Protein AF-H2ZH66-F1 (afdb_monomer)

pLDDT: mean 90.26, std 8.86, range [45.69, 97.69]

Radius of gyration: 41.64 Å; Cα contacts (8 Å, |Δi|>4): 337; chains: 1; bounding box: 95×22×131 Å

Mean predicted aligned error: 11.09 Å

Foldseek 3Di:
DDDDDPPPQLCVVQPAPPPWDWDADPVRHIATDEDQQADDRRSPHGCCVVPAQAPPPWDWDDDVNHDDIATDADPQFDDRRRPHGLCRVPVQAPPPWDWDDDPNHIFTDADPPFDDRRSPRDDPQPQQCVVHQAPPPWDWDGPRNHIATHEDPQFDDRRSPDGPCRVPVPDPPPDGDDDDD

Organism: Ciona savignyi (NCBI:txid51511)

InterPro domains:
  IPR000152 EGF-type aspartate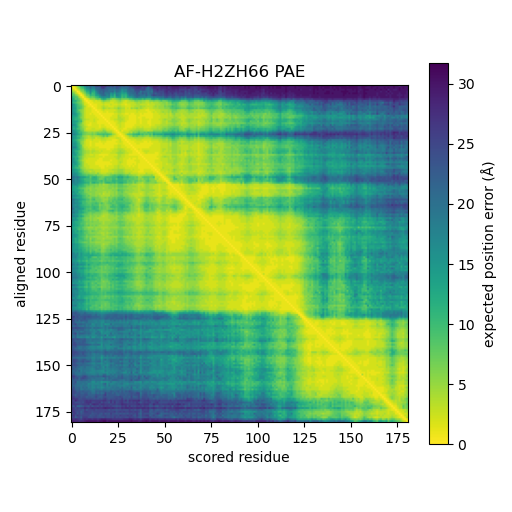/asparagine hydroxylation site [PS00010] (140-151)
  IPR000742 EGF-like domain [PF00008] (11-42)
  IPR000742 EGF-like domain [PS00022] (32-43)
  IPR000742 EGF-like domain [PS00022] (108-119)
  IPR000742 EGF-like domain [PS01186] (108-119)
  IPR000742 EGF-like domain [PS50026] (7-44)
  IPR000742 EGF-like domain [PS50026] (83-120)
  IPR000742 EGF-like domain [PS50026] (125-161)
  IPR000742 EGF-like domain [SM00181] (10-44)
  IPR000742 EGF-like domain [SM00181] (47-83)
  IPR000742 EGF-like domain [SM00181] (86-120)
  IPR000742 EGF-like domain [SM00181] (128-161)

Structure (mmCIF, N/CA/C/O backbone):
data_AF-H2ZH66-F1
#
_entry.id   AF-H2ZH66-F1
#
loop_
_atom_site.group_PDB
_atom_site.id
_atom_site.type_symbol
_atom_site.label_atom_id
_atom_site.label_alt_id
_atom_site.label_comp_id
_atom_site.label_asym_id
_atom_site.label_entity_id
_atom_site.label_seq_id
_atom_site.pdbx_PDB_ins_code
_atom_site.Cartn_x
_atom_site.Cartn_y
_atom_site.Cartn_z
_atom_site.occupancy
_atom_site.B_iso_or_equiv
_atom_site.auth_seq_id
_atom_site.auth_comp_id
_atom_site.auth_asym_id
_atom_site.auth_atom_id
_atom_site.pdbx_PDB_model_num
ATOM 1 N N . MET A 1 1 ? 43.890 5.925 -65.873 1.00 45.69 1 MET A N 1
ATOM 2 C CA . MET A 1 1 ? 43.001 5.063 -65.069 1.00 45.69 1 MET A CA 1
ATOM 3 C C . MET A 1 1 ? 43.017 5.615 -63.654 1.00 45.69 1 MET A C 1
ATOM 5 O O . MET A 1 1 ? 44.075 5.609 -63.040 1.00 45.69 1 MET A O 1
ATOM 9 N N . LYS A 1 2 ? 41.922 6.232 -63.201 1.00 46.28 2 LYS A N 1
ATOM 10 C CA . LYS A 1 2 ? 41.777 6.642 -61.798 1.00 46.28 2 LYS A CA 1
ATOM 11 C C . LYS A 1 2 ? 41.226 5.430 -61.049 1.00 46.28 2 LYS A C 1
ATOM 13 O O . LYS A 1 2 ? 40.210 4.895 -61.474 1.00 46.28 2 LYS A O 1
ATOM 18 N N . CYS A 1 3 ? 41.912 4.972 -60.007 1.00 58.66 3 CYS A N 1
ATOM 19 C CA . CYS A 1 3 ? 41.328 4.021 -59.068 1.00 58.66 3 CYS A CA 1
ATOM 20 C C . CYS A 1 3 ? 40.472 4.831 -58.095 1.00 58.66 3 CYS A C 1
ATOM 22 O O . CYS A 1 3 ? 41.014 5.559 -57.265 1.00 58.66 3 CYS A O 1
ATOM 24 N N . GLU A 1 4 ? 39.155 4.752 -58.234 1.00 59.22 4 GLU A N 1
ATOM 25 C CA . GLU A 1 4 ? 38.244 5.204 -57.188 1.00 59.22 4 GLU A CA 1
ATOM 26 C C . GLU A 1 4 ? 38.167 4.074 -56.159 1.00 59.22 4 GLU A C 1
ATOM 28 O O . GLU A 1 4 ? 37.762 2.957 -56.473 1.00 59.22 4 GLU A O 1
ATOM 33 N N . VAL A 1 5 ? 38.656 4.330 -54.945 1.00 61.50 5 VAL A N 1
ATOM 34 C CA . VAL A 1 5 ? 38.360 3.462 -53.807 1.00 61.50 5 VAL A CA 1
ATOM 35 C C . VAL A 1 5 ? 36.903 3.738 -53.474 1.00 61.50 5 VAL A C 1
ATOM 37 O O . VAL A 1 5 ? 36.592 4.832 -53.005 1.00 61.50 5 VAL A O 1
ATOM 40 N N . GLU A 1 6 ? 36.010 2.785 -53.735 1.00 59.38 6 GLU A N 1
ATOM 41 C CA . GLU A 1 6 ? 34.671 2.840 -53.156 1.00 59.38 6 GLU A CA 1
ATOM 42 C C . GLU A 1 6 ? 34.821 2.714 -51.639 1.00 59.38 6 GLU A C 1
ATOM 44 O O . GLU A 1 6 ? 34.918 1.624 -51.078 1.00 59.38 6 GLU A O 1
ATOM 49 N N . THR A 1 7 ? 34.913 3.850 -50.953 1.00 64.31 7 THR A N 1
ATOM 50 C CA . THR A 1 7 ? 34.803 3.894 -49.500 1.00 64.31 7 THR A CA 1
ATOM 51 C C . THR A 1 7 ? 33.329 3.709 -49.174 1.00 64.31 7 THR A C 1
ATOM 53 O O . THR A 1 7 ? 32.583 4.681 -49.066 1.00 64.31 7 THR A O 1
ATOM 56 N N . THR A 1 8 ? 32.883 2.456 -49.099 1.00 74.56 8 THR A N 1
ATOM 57 C CA . THR A 1 8 ? 31.533 2.135 -48.636 1.00 74.56 8 THR A CA 1
ATOM 58 C C . THR A 1 8 ? 31.360 2.683 -47.228 1.00 74.56 8 THR A C 1
ATOM 60 O O . THR A 1 8 ? 32.149 2.355 -46.342 1.00 74.56 8 THR A O 1
ATOM 63 N N . ASP A 1 9 ? 30.344 3.521 -47.034 1.00 83.94 9 ASP A N 1
ATOM 64 C CA . ASP A 1 9 ? 29.992 4.064 -45.727 1.00 83.94 9 ASP A CA 1
ATOM 65 C C . ASP A 1 9 ? 29.749 2.910 -44.730 1.00 83.94 9 ASP A C 1
ATOM 67 O O . ASP A 1 9 ? 28.827 2.112 -44.939 1.00 83.94 9 ASP A O 1
ATOM 71 N N . PRO A 1 10 ? 30.542 2.805 -43.645 1.00 87.69 10 PRO A N 1
ATOM 72 C CA . PRO A 1 10 ? 30.373 1.762 -42.639 1.00 87.69 10 PRO A CA 1
ATOM 73 C C . PRO A 1 10 ? 28.956 1.717 -42.050 1.00 87.69 10 PRO A C 1
ATOM 75 O O . PRO A 1 10 ? 28.462 0.636 -41.728 1.00 87.69 10 PRO A O 1
ATOM 78 N N . CYS A 1 11 ? 28.269 2.861 -41.953 1.00 91.12 11 CYS A N 1
ATOM 79 C CA . CYS A 1 11 ? 26.897 2.934 -41.446 1.00 91.12 11 CYS A CA 1
ATOM 80 C C . CYS A 1 11 ? 25.860 2.343 -42.409 1.00 91.12 11 CYS A C 1
ATOM 82 O O . CYS A 1 11 ? 24.808 1.875 -41.972 1.00 91.12 11 CYS A O 1
ATOM 84 N N . SER A 1 12 ? 26.162 2.300 -43.707 1.00 88.94 12 SER A N 1
ATOM 85 C CA . SER A 1 12 ? 25.302 1.664 -44.708 1.00 88.94 12 SER A CA 1
ATOM 86 C C . SER A 1 12 ? 25.354 0.132 -44.625 1.00 88.94 12 SER A C 1
ATOM 88 O O . SER A 1 12 ? 24.371 -0.538 -44.934 1.00 88.94 12 SER A O 1
ATOM 90 N N . GLN A 1 13 ? 26.480 -0.432 -44.174 1.00 89.00 13 GLN A N 1
ATOM 91 C CA . GLN A 1 13 ? 26.646 -1.878 -43.964 1.00 89.00 13 GLN A CA 1
ATOM 92 C C . GLN A 1 13 ? 26.278 -2.326 -42.541 1.00 89.00 13 GLN A C 1
ATOM 94 O O . GLN A 1 13 ? 26.041 -3.512 -42.311 1.00 89.00 13 GLN A O 1
ATOM 99 N N . PHE A 1 14 ? 26.200 -1.388 -41.594 1.00 91.44 14 PHE A N 1
ATOM 100 C CA . PHE A 1 14 ? 25.888 -1.637 -40.189 1.00 91.44 14 PHE A CA 1
ATOM 101 C C . PHE A 1 14 ? 24.687 -0.779 -39.739 1.00 91.44 14 PHE A C 1
ATOM 103 O O . PHE A 1 14 ? 24.849 0.189 -38.992 1.00 91.44 14 PHE A O 1
ATOM 110 N N . PRO A 1 15 ? 23.463 -1.088 -40.211 1.00 93.69 15 PRO A N 1
ATOM 111 C CA . PRO A 1 15 ? 22.298 -0.260 -39.932 1.00 93.69 15 PRO A CA 1
ATOM 112 C C . PRO A 1 15 ? 21.881 -0.359 -38.460 1.00 93.69 15 PRO A C 1
ATOM 114 O O . PRO A 1 15 ? 21.764 -1.454 -37.904 1.00 93.69 15 PRO A O 1
ATOM 117 N N . CYS A 1 16 ? 21.601 0.794 -37.850 1.00 97.25 16 CYS A N 1
ATOM 118 C CA . CYS A 1 16 ? 21.017 0.884 -36.515 1.00 97.25 16 CYS A CA 1
ATOM 119 C C . CYS A 1 16 ? 19.491 0.813 -36.599 1.00 97.25 16 CYS A C 1
ATOM 121 O O . CYS A 1 16 ? 18.857 1.563 -37.342 1.00 97.25 16 CYS A O 1
ATOM 123 N N . LEU A 1 17 ? 18.890 -0.089 -35.830 1.00 96.06 17 LEU A N 1
ATOM 124 C CA . LEU A 1 17 ? 17.449 -0.314 -35.798 1.00 96.06 17 LEU A CA 1
ATOM 125 C C . LEU A 1 17 ? 16.773 0.561 -34.734 1.00 96.06 17 LEU A C 1
ATOM 127 O O . LEU A 1 17 ? 17.423 1.217 -33.920 1.00 96.06 17 LEU A O 1
ATOM 131 N N . ASN A 1 18 ? 15.438 0.576 -34.741 1.00 94.75 18 ASN A N 1
ATOM 132 C CA . ASN A 1 18 ? 14.607 1.174 -33.686 1.00 94.75 18 ASN A CA 1
ATOM 133 C C . ASN A 1 18 ? 14.957 2.638 -33.337 1.00 94.75 18 ASN A C 1
ATOM 135 O O . ASN A 1 18 ? 14.889 3.064 -32.178 1.00 94.75 18 ASN A O 1
ATOM 139 N N . GLY A 1 19 ? 15.327 3.412 -34.363 1.00 93.88 19 GLY A N 1
ATOM 140 C CA . GLY A 1 19 ? 15.673 4.828 -34.242 1.00 93.88 19 GLY A CA 1
ATOM 141 C C . GLY A 1 19 ? 17.051 5.099 -33.633 1.00 93.88 19 GLY A C 1
ATOM 142 O O . GLY A 1 19 ? 17.298 6.224 -33.209 1.00 93.88 19 GLY A O 1
ATOM 143 N N . GLY A 1 20 ? 17.926 4.091 -33.545 1.00 96.00 20 GLY A N 1
ATOM 144 C CA . GLY A 1 20 ? 19.319 4.287 -33.154 1.00 96.00 20 GLY A CA 1
ATOM 145 C C . GLY A 1 20 ? 20.095 5.120 -34.178 1.00 96.00 20 GLY A C 1
ATOM 146 O O . GLY A 1 20 ? 19.833 5.052 -35.378 1.00 96.00 20 GLY A O 1
ATOM 147 N N . SER A 1 21 ? 21.072 5.888 -33.700 1.00 96.56 21 SER A N 1
ATOM 148 C CA . SER A 1 21 ? 21.931 6.723 -34.545 1.00 96.56 21 SER A CA 1
ATOM 149 C C . SER A 1 21 ? 23.255 6.022 -34.818 1.00 96.56 21 SER A C 1
ATOM 151 O O . SER A 1 21 ? 23.924 5.594 -33.875 1.00 96.56 21 SER A O 1
ATOM 153 N N . CYS A 1 22 ? 23.656 5.940 -36.087 1.00 96.00 22 CYS A N 1
ATOM 154 C CA . CYS A 1 22 ? 24.967 5.413 -36.455 1.00 96.00 22 CYS A CA 1
ATOM 155 C C . CYS A 1 22 ? 26.046 6.496 -36.371 1.00 96.00 22 CYS A C 1
ATOM 157 O O . CYS A 1 22 ? 25.836 7.628 -36.809 1.00 96.00 22 CYS A O 1
ATOM 159 N N . GLY A 1 23 ? 27.208 6.134 -35.833 1.00 94.56 23 GLY A N 1
ATOM 160 C CA . GLY A 1 23 ? 28.431 6.928 -35.893 1.00 94.56 23 GLY A CA 1
ATOM 161 C C . GLY A 1 23 ? 29.626 6.061 -36.280 1.00 94.56 23 GLY A C 1
ATOM 162 O O . GLY A 1 23 ? 29.602 4.847 -36.099 1.00 94.56 23 GLY A O 1
ATOM 163 N N . VAL A 1 24 ? 30.684 6.683 -36.798 1.00 92.06 24 VAL A N 1
ATOM 164 C CA . VAL A 1 24 ? 31.943 6.001 -37.131 1.00 92.06 24 VAL A CA 1
ATOM 165 C C . VAL A 1 24 ? 33.007 6.421 -36.122 1.00 92.06 24 VAL A C 1
ATOM 167 O O . VAL A 1 24 ? 33.251 7.612 -35.930 1.00 92.06 24 VAL A O 1
ATOM 170 N N . ILE A 1 25 ? 33.625 5.453 -35.445 1.00 89.31 25 ILE A N 1
ATOM 171 C CA . ILE A 1 25 ? 34.709 5.717 -34.484 1.00 89.31 25 ILE A CA 1
ATOM 172 C C . ILE A 1 25 ? 36.054 5.892 -35.205 1.00 89.31 25 ILE A C 1
ATOM 174 O O . ILE A 1 25 ? 36.193 5.524 -36.368 1.00 89.31 25 ILE A O 1
ATOM 178 N N . ALA A 1 26 ? 37.080 6.399 -34.511 1.00 84.31 26 ALA A N 1
ATOM 179 C CA . ALA A 1 26 ? 38.393 6.725 -35.096 1.00 84.31 26 ALA A CA 1
ATOM 180 C C . ALA A 1 26 ? 39.101 5.557 -35.822 1.00 84.31 26 ALA A C 1
ATOM 182 O O . ALA A 1 26 ? 39.970 5.787 -36.655 1.00 84.31 26 ALA A O 1
ATOM 183 N N . LEU A 1 27 ? 38.719 4.310 -35.528 1.00 83.69 27 LEU A N 1
ATOM 184 C CA . LEU A 1 27 ? 39.211 3.094 -36.188 1.00 83.69 27 LEU A CA 1
ATOM 185 C C . LEU A 1 27 ? 38.479 2.767 -37.508 1.00 83.69 27 LEU A C 1
ATOM 187 O O . LEU A 1 27 ? 38.755 1.740 -38.119 1.00 83.69 27 LEU A O 1
ATOM 191 N N . GLY A 1 28 ? 37.519 3.595 -37.932 1.00 83.19 28 GLY A N 1
ATOM 192 C CA . GLY A 1 28 ? 36.727 3.402 -39.151 1.00 83.19 28 GLY A CA 1
ATOM 193 C C . GLY A 1 28 ? 35.549 2.430 -39.012 1.00 83.19 28 GLY A C 1
ATOM 194 O O . GLY A 1 28 ? 34.885 2.138 -39.999 1.00 83.19 28 GLY A O 1
ATOM 195 N N . SER A 1 29 ? 35.269 1.921 -37.809 1.00 89.06 29 SER A N 1
ATOM 196 C CA . SER A 1 29 ? 34.137 1.016 -37.556 1.00 89.06 29 SER A CA 1
ATOM 197 C C . SER A 1 29 ? 32.850 1.785 -37.252 1.00 89.06 29 SER A C 1
ATOM 199 O O . SER A 1 29 ? 32.881 2.790 -36.540 1.00 89.06 29 SER A O 1
ATOM 201 N N . ALA A 1 30 ? 31.718 1.293 -37.752 1.00 93.44 30 ALA A N 1
ATOM 202 C CA . ALA A 1 30 ? 30.402 1.794 -37.375 1.00 93.44 30 ALA A CA 1
ATOM 203 C C . ALA A 1 30 ? 30.015 1.336 -35.960 1.00 93.44 30 ALA A C 1
ATOM 205 O O . ALA A 1 30 ? 30.326 0.218 -35.546 1.00 93.44 30 ALA A O 1
ATOM 206 N N . VAL A 1 31 ? 29.317 2.199 -35.228 1.00 95.81 31 VAL A N 1
ATOM 207 C CA . VAL A 1 31 ? 28.731 1.909 -33.918 1.00 95.81 31 VAL A CA 1
ATOM 208 C C . VAL A 1 31 ? 27.345 2.536 -33.823 1.00 95.81 31 VAL A C 1
ATOM 210 O O . VAL A 1 31 ? 27.125 3.664 -34.269 1.00 95.81 31 VAL A O 1
ATOM 213 N N . CYS A 1 32 ? 26.410 1.812 -33.212 1.00 97.38 32 CYS A N 1
ATOM 214 C CA . CYS A 1 32 ? 25.065 2.307 -32.967 1.00 97.38 32 CYS A CA 1
ATOM 215 C C . CYS A 1 32 ? 24.929 2.918 -31.574 1.00 97.38 32 CYS A C 1
ATOM 217 O O . CYS A 1 32 ? 25.294 2.314 -30.568 1.00 97.38 32 CYS A O 1
ATOM 219 N N . THR A 1 33 ? 24.340 4.111 -31.519 1.00 97.06 33 THR A N 1
ATOM 220 C CA . THR A 1 33 ? 23.855 4.725 -30.281 1.00 97.06 33 THR A CA 1
ATOM 221 C C . THR A 1 33 ? 22.356 4.482 -30.174 1.00 97.06 33 THR A C 1
ATOM 223 O O . THR A 1 33 ? 21.574 5.046 -30.941 1.00 97.06 33 THR A O 1
ATOM 226 N N . CYS A 1 34 ? 21.950 3.629 -29.237 1.00 95.06 34 CYS A N 1
ATOM 227 C CA . CYS A 1 34 ? 20.557 3.214 -29.109 1.00 95.06 34 CYS A CA 1
ATOM 228 C C . CYS A 1 34 ? 19.687 4.225 -28.368 1.00 95.06 34 CYS A C 1
ATOM 230 O O . CYS A 1 34 ? 20.129 4.928 -27.459 1.00 95.06 34 CYS A O 1
ATOM 232 N N . THR A 1 35 ? 18.406 4.252 -28.734 1.00 93.00 35 THR A N 1
ATOM 233 C CA . THR A 1 35 ? 17.381 4.981 -27.985 1.00 93.00 35 THR A CA 1
ATOM 234 C C . THR A 1 35 ? 17.138 4.327 -26.622 1.00 93.00 35 THR A C 1
ATOM 236 O O . THR A 1 35 ? 17.500 3.176 -26.378 1.00 93.00 35 THR A O 1
ATOM 239 N N . ALA A 1 36 ? 16.493 5.056 -25.706 1.00 89.62 36 ALA A N 1
ATOM 240 C CA . ALA A 1 36 ? 16.355 4.642 -24.308 1.00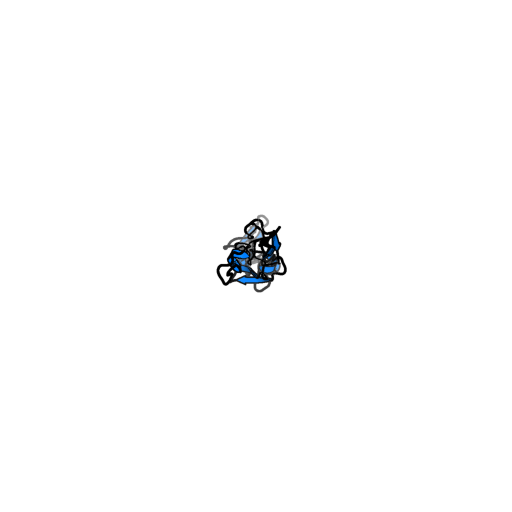 89.62 36 ALA A CA 1
ATOM 241 C C . ALA A 1 36 ? 15.713 3.251 -24.111 1.00 89.62 36 ALA A C 1
ATOM 243 O O . ALA A 1 36 ? 16.005 2.591 -23.118 1.00 89.62 36 ALA A O 1
ATOM 244 N N . LEU A 1 37 ? 14.869 2.793 -25.045 1.00 90.44 37 LEU A N 1
ATOM 245 C CA . LEU A 1 37 ? 14.107 1.541 -24.946 1.00 90.44 37 LEU A CA 1
ATOM 246 C C . LEU A 1 37 ? 14.791 0.317 -25.577 1.00 90.44 37 LEU A C 1
ATOM 248 O O . LEU A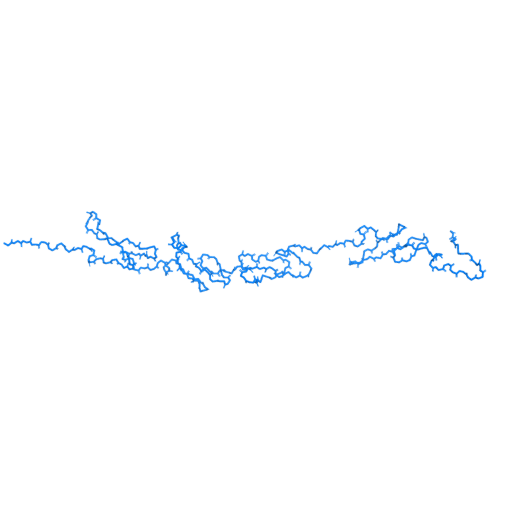 1 37 ? 14.270 -0.794 -25.438 1.00 90.44 37 LEU A O 1
ATOM 252 N N . TYR A 1 38 ? 15.924 0.499 -26.256 1.00 92.00 38 TYR A N 1
ATOM 253 C CA . TYR A 1 38 ? 16.571 -0.553 -27.038 1.00 92.00 38 TYR A CA 1
ATOM 254 C C . TYR A 1 38 ? 18.046 -0.720 -26.669 1.00 92.00 38 TYR A C 1
ATOM 256 O O . TYR A 1 38 ? 18.684 0.197 -26.147 1.00 92.00 38 TYR A O 1
ATOM 264 N N . ASP A 1 39 ? 18.557 -1.921 -26.903 1.00 92.50 39 ASP A N 1
ATOM 265 C CA . ASP A 1 39 ? 19.947 -2.325 -26.710 1.00 92.50 39 ASP A CA 1
ATOM 266 C C . ASP A 1 39 ? 20.369 -3.325 -27.797 1.00 92.50 39 ASP A C 1
ATOM 268 O O . ASP A 1 39 ? 19.557 -3.720 -28.638 1.00 92.50 39 ASP A O 1
ATOM 272 N N . GLY A 1 40 ? 21.623 -3.760 -27.751 1.00 93.06 40 GLY A N 1
ATOM 273 C CA . GLY A 1 40 ? 22.245 -4.599 -28.770 1.00 93.06 40 GLY A CA 1
ATOM 274 C C . GLY A 1 40 ? 23.149 -3.788 -29.685 1.00 93.06 40 GLY A C 1
ATOM 275 O O . GLY A 1 40 ? 23.086 -2.557 -29.725 1.00 93.06 40 GLY A O 1
ATOM 276 N N . SER A 1 41 ? 24.011 -4.478 -30.428 1.00 94.81 41 SER A N 1
ATOM 277 C CA . SER A 1 41 ? 24.987 -3.813 -31.294 1.00 94.81 41 SER A CA 1
ATOM 278 C C . SER A 1 41 ? 24.324 -3.053 -32.445 1.00 94.81 41 SER A C 1
ATOM 280 O O . SER A 1 41 ? 24.898 -2.078 -32.917 1.00 94.81 41 SER A O 1
ATOM 282 N N . HIS A 1 42 ? 23.108 -3.439 -32.839 1.00 95.69 42 HIS A N 1
ATOM 283 C CA . HIS A 1 42 ? 22.271 -2.758 -33.827 1.00 95.69 42 HIS A CA 1
ATOM 284 C C . HIS A 1 42 ? 21.004 -2.144 -33.212 1.00 95.69 42 HIS A C 1
ATOM 286 O O . HIS A 1 42 ? 20.098 -1.762 -33.950 1.00 95.69 42 HIS A O 1
ATOM 292 N N . CYS A 1 43 ? 20.902 -2.031 -31.884 1.00 95.50 43 CYS A N 1
ATOM 293 C CA . CYS A 1 43 ? 19.688 -1.579 -31.191 1.00 95.50 43 CYS A CA 1
ATOM 294 C C . CYS A 1 43 ? 18.451 -2.454 -31.464 1.00 95.50 43 CYS A C 1
ATOM 296 O O . CYS A 1 43 ? 17.318 -1.969 -31.499 1.00 95.50 43 CYS A O 1
ATOM 298 N N . GLU A 1 44 ? 18.660 -3.745 -31.695 1.00 94.56 44 GLU A N 1
ATOM 299 C CA . GLU A 1 44 ? 17.651 -4.715 -32.111 1.00 94.56 44 GLU A CA 1
ATOM 300 C C . GLU A 1 44 ? 16.821 -5.279 -30.946 1.00 94.56 44 GLU A C 1
ATOM 302 O O . GLU A 1 44 ? 15.684 -5.718 -31.147 1.00 94.56 44 GLU A O 1
ATOM 307 N N . TYR A 1 45 ? 17.343 -5.239 -29.717 1.00 92.25 45 TYR A N 1
ATOM 308 C CA . TYR A 1 45 ? 16.689 -5.828 -28.552 1.00 92.25 45 TYR A CA 1
ATOM 309 C C . TYR A 1 45 ? 15.942 -4.778 -27.745 1.00 92.25 45 TYR A C 1
ATOM 311 O O . TYR A 1 45 ? 16.513 -3.814 -27.245 1.00 92.25 45 TYR A O 1
ATOM 319 N N . SER A 1 46 ? 14.643 -4.990 -27.546 1.00 89.31 46 SER A N 1
ATOM 320 C CA . SER A 1 46 ? 13.877 -4.173 -26.608 1.00 89.31 46 SER A CA 1
ATOM 321 C C . SER A 1 46 ? 14.314 -4.469 -25.175 1.00 89.31 46 SER A C 1
ATOM 323 O O . SER A 1 46 ? 14.145 -5.597 -24.700 1.00 89.31 46 SER A O 1
ATOM 325 N N . LYS A 1 47 ? 14.755 -3.434 -24.449 1.00 88.12 47 LYS A N 1
ATOM 326 C CA . LYS A 1 47 ? 15.077 -3.524 -23.016 1.00 88.12 47 LYS A CA 1
ATOM 327 C C . LYS A 1 47 ? 13.883 -4.004 -22.194 1.00 88.12 47 LYS A C 1
ATOM 329 O O . LYS A 1 47 ? 14.061 -4.715 -21.211 1.00 88.12 47 LYS A O 1
ATOM 334 N N . CYS A 1 48 ? 12.661 -3.698 -22.634 1.00 87.81 48 CYS A N 1
ATOM 335 C CA . CYS A 1 48 ? 11.446 -4.209 -22.008 1.00 87.81 48 CYS A CA 1
ATOM 336 C C . CYS A 1 48 ? 11.305 -5.730 -22.112 1.00 87.81 48 CYS A C 1
ATOM 338 O O . CYS A 1 48 ? 10.844 -6.356 -21.170 1.00 87.81 48 CYS A O 1
ATOM 340 N N . ARG A 1 49 ? 11.716 -6.356 -23.221 1.00 82.75 49 ARG A N 1
ATOM 341 C CA . ARG A 1 49 ? 11.649 -7.822 -23.341 1.00 82.75 49 ARG A CA 1
ATOM 342 C C . ARG A 1 49 ? 12.816 -8.519 -22.651 1.00 82.75 49 ARG A C 1
ATOM 344 O O . ARG A 1 49 ? 12.612 -9.587 -22.087 1.00 82.75 49 ARG A O 1
ATOM 351 N N . SER A 1 50 ? 14.014 -7.940 -22.708 1.00 76.06 50 SER A N 1
ATOM 352 C CA . SER A 1 50 ? 15.228 -8.584 -22.193 1.00 76.06 50 SER A CA 1
ATOM 353 C C . SER A 1 50 ? 15.447 -8.384 -20.691 1.00 76.06 50 SER A C 1
ATOM 355 O O . SER A 1 50 ? 15.971 -9.285 -20.043 1.00 76.06 50 SER A O 1
ATOM 357 N N . HIS A 1 51 ? 15.031 -7.245 -20.121 1.00 72.75 51 HIS A N 1
ATOM 358 C CA . HIS A 1 51 ? 15.336 -6.893 -18.725 1.00 72.75 51 HIS A CA 1
ATOM 359 C C . HIS A 1 51 ? 14.108 -6.652 -17.834 1.00 72.75 51 HIS A C 1
ATOM 361 O O . HIS A 1 51 ? 14.237 -6.735 -16.615 1.00 72.75 51 HIS A O 1
ATOM 367 N N . TYR A 1 52 ? 12.920 -6.393 -18.397 1.00 79.50 52 TYR A N 1
ATOM 368 C CA . TYR A 1 52 ? 11.738 -5.987 -17.617 1.00 79.50 52 TYR A CA 1
ATOM 369 C C . TYR A 1 52 ? 10.503 -6.848 -17.912 1.00 79.50 52 TYR A C 1
ATOM 371 O O . TYR A 1 52 ? 9.617 -6.492 -18.683 1.00 79.50 52 TYR A O 1
ATOM 379 N N . SER A 1 53 ? 10.402 -7.992 -17.233 1.00 86.94 53 SER A N 1
ATOM 380 C CA . SER A 1 53 ? 9.249 -8.897 -17.344 1.00 86.94 53 SER A CA 1
ATOM 381 C C . SER A 1 53 ? 8.077 -8.472 -16.451 1.00 86.94 53 SER A C 1
ATOM 383 O O . SER A 1 53 ? 7.801 -9.124 -15.444 1.00 86.94 53 SER A O 1
ATOM 385 N N . CYS A 1 54 ? 7.372 -7.401 -16.823 1.00 92.88 54 CYS A N 1
ATOM 386 C CA . CYS A 1 54 ? 6.189 -6.943 -16.090 1.00 92.88 54 CYS A CA 1
ATOM 387 C C . CYS A 1 54 ? 5.103 -8.035 -16.039 1.00 92.88 54 CYS A C 1
ATOM 389 O O . CYS A 1 54 ? 4.672 -8.566 -17.065 1.00 92.88 54 CYS A O 1
ATOM 391 N N . LYS A 1 55 ? 4.667 -8.391 -14.832 1.00 94.50 55 LYS A N 1
ATOM 392 C CA . LYS A 1 55 ? 3.642 -9.398 -14.540 1.00 94.50 55 LYS A CA 1
ATOM 393 C C . LYS A 1 55 ? 2.262 -8.759 -14.425 1.00 94.50 55 LYS A C 1
ATOM 395 O O . LYS A 1 55 ? 2.122 -7.540 -14.427 1.00 94.50 55 LYS A O 1
ATOM 400 N N . ASN A 1 56 ? 1.236 -9.606 -14.333 1.00 96.19 56 ASN A N 1
ATOM 401 C CA . ASN A 1 56 ? -0.140 -9.205 -14.030 1.00 96.19 56 ASN A CA 1
ATOM 402 C C . ASN A 1 56 ? -0.696 -8.084 -14.936 1.00 96.19 56 ASN A C 1
ATOM 404 O O . ASN A 1 56 ? -1.440 -7.218 -14.489 1.00 96.19 56 ASN A O 1
ATOM 408 N N . GLY A 1 57 ? -0.316 -8.093 -16.219 1.00 94.00 57 GLY A N 1
ATOM 409 C CA . GLY A 1 57 ? -0.753 -7.088 -17.193 1.00 94.00 57 GLY A CA 1
ATOM 410 C C . GLY A 1 57 ? -0.023 -5.743 -17.104 1.00 94.00 57 GLY A C 1
ATOM 411 O O . GLY A 1 57 ? -0.484 -4.773 -17.700 1.00 94.00 57 GLY A O 1
ATOM 412 N N . GLY A 1 58 ? 1.095 -5.663 -16.376 1.00 94.56 58 GLY A N 1
ATOM 413 C CA . GLY A 1 58 ? 1.941 -4.474 -16.336 1.00 94.56 58 GLY A CA 1
ATOM 414 C C . GLY A 1 58 ? 2.552 -4.131 -17.695 1.00 94.56 58 GLY A C 1
ATOM 415 O O . GLY A 1 58 ? 2.916 -5.022 -18.465 1.00 94.56 58 GLY A O 1
ATOM 416 N N . SER A 1 59 ? 2.697 -2.836 -17.978 1.00 93.06 59 SER A N 1
ATOM 417 C CA . SER A 1 59 ? 3.334 -2.343 -19.203 1.00 93.06 59 SER A CA 1
ATOM 418 C C . SER A 1 59 ? 4.705 -1.744 -18.905 1.00 93.06 59 SER A C 1
ATOM 420 O O . SER A 1 59 ? 4.853 -0.896 -18.031 1.00 93.06 59 SER A O 1
ATOM 422 N N . CYS A 1 60 ? 5.730 -2.186 -19.631 1.00 92.81 60 CYS A N 1
ATOM 423 C CA . CYS A 1 60 ? 7.070 -1.620 -19.510 1.00 92.81 60 CYS A CA 1
ATOM 424 C C . CYS A 1 60 ? 7.173 -0.317 -20.308 1.00 92.81 60 CYS A C 1
ATOM 426 O O . CYS A 1 60 ? 6.752 -0.261 -21.466 1.00 92.81 60 CYS A O 1
ATOM 428 N N . GLY A 1 61 ? 7.757 0.717 -19.708 1.00 90.00 61 GLY A N 1
ATOM 429 C CA . GLY A 1 61 ? 7.967 1.993 -20.380 1.00 90.00 61 GLY A CA 1
ATOM 430 C C . GLY A 1 61 ? 8.898 2.926 -19.619 1.00 90.00 61 GLY A C 1
ATOM 431 O O . GLY A 1 61 ? 9.476 2.566 -18.598 1.00 90.00 61 GLY A O 1
ATOM 432 N N . LEU A 1 62 ? 9.053 4.138 -20.148 1.00 86.50 62 LEU A N 1
ATOM 433 C CA . LEU A 1 62 ? 9.818 5.200 -19.504 1.00 86.50 62 LEU A CA 1
ATOM 434 C C . LEU A 1 62 ? 9.018 5.814 -18.354 1.00 86.50 62 LEU A C 1
ATOM 436 O O . LEU A 1 62 ? 7.814 6.049 -18.472 1.00 86.50 62 LEU A O 1
ATOM 440 N N . THR A 1 63 ? 9.706 6.144 -17.270 1.00 84.56 63 THR A N 1
ATOM 441 C CA . THR A 1 63 ? 9.102 6.826 -16.126 1.00 84.56 63 THR A CA 1
ATOM 442 C C . THR A 1 63 ? 8.978 8.312 -16.454 1.00 84.56 63 THR A C 1
ATOM 444 O O . THR A 1 63 ? 9.987 8.989 -16.634 1.00 84.56 63 THR A O 1
ATOM 447 N N . ASN A 1 64 ? 7.754 8.836 -16.580 1.00 83.81 64 ASN A N 1
ATOM 448 C CA . ASN A 1 64 ? 7.506 10.225 -17.007 1.00 83.81 64 ASN A CA 1
ATOM 449 C C . ASN A 1 64 ? 8.279 10.613 -18.291 1.00 83.81 64 ASN A C 1
ATOM 451 O O . ASN A 1 64 ? 8.845 11.703 -18.392 1.00 83.81 64 ASN A O 1
ATOM 455 N N . GLY A 1 65 ? 8.365 9.689 -19.254 1.00 81.81 65 GLY A N 1
ATOM 456 C CA . GLY A 1 65 ? 9.062 9.910 -20.527 1.00 81.81 65 GLY A CA 1
ATOM 457 C C . GLY A 1 65 ? 10.593 9.865 -20.458 1.00 81.81 65 GLY A C 1
ATOM 458 O O . GLY A 1 65 ? 11.236 10.074 -21.481 1.00 81.81 65 GLY A O 1
ATOM 459 N N . HIS A 1 66 ? 11.181 9.556 -19.299 1.00 82.81 66 HIS A N 1
ATOM 460 C CA . HIS A 1 66 ? 12.629 9.469 -19.105 1.00 82.81 66 HIS A CA 1
ATOM 461 C C . HIS A 1 66 ? 13.049 8.126 -18.488 1.00 82.81 66 HIS A C 1
ATOM 463 O O . HIS A 1 66 ? 12.233 7.353 -17.985 1.00 82.81 66 HIS A O 1
ATOM 469 N N . LEU A 1 67 ? 14.349 7.829 -18.549 1.00 83.25 67 LEU A N 1
ATOM 470 C CA . LEU A 1 67 ? 14.935 6.698 -17.830 1.00 83.25 67 LEU A CA 1
ATOM 471 C C . LEU A 1 67 ? 14.856 6.918 -16.304 1.00 83.25 67 LEU A C 1
ATOM 473 O O . LEU A 1 67 ? 14.886 8.066 -15.859 1.00 83.25 67 LEU A O 1
ATOM 477 N N . PRO A 1 68 ? 14.811 5.845 -15.491 1.00 86.00 68 PRO A N 1
ATOM 478 C CA . PRO A 1 68 ? 14.888 4.433 -15.878 1.00 86.00 68 PRO A CA 1
ATOM 479 C C . PRO A 1 68 ? 13.577 3.887 -16.465 1.00 86.00 68 PRO A C 1
ATOM 481 O O . PRO A 1 68 ? 12.500 4.457 -16.271 1.00 86.00 68 PRO A O 1
ATOM 484 N N . LEU A 1 69 ? 13.678 2.750 -17.165 1.00 87.69 69 LEU A N 1
ATOM 485 C CA . LEU A 1 69 ? 12.500 1.964 -17.528 1.00 87.69 69 LEU A CA 1
ATOM 486 C C . LEU A 1 69 ? 11.876 1.372 -16.263 1.00 87.69 69 LEU A C 1
ATOM 488 O O . LEU A 1 69 ? 12.589 0.884 -15.381 1.00 87.69 69 LEU A O 1
ATOM 492 N N . THR A 1 70 ? 10.551 1.390 -16.193 1.00 91.50 70 THR A N 1
ATOM 493 C CA . THR A 1 70 ? 9.775 0.809 -15.095 1.00 91.50 70 THR A CA 1
ATOM 494 C C . THR A 1 70 ? 8.556 0.065 -15.626 1.00 91.50 70 THR A C 1
ATOM 496 O O . THR A 1 70 ? 8.107 0.274 -16.757 1.00 91.50 70 THR A O 1
ATOM 499 N N . CYS A 1 71 ? 8.028 -0.842 -14.804 1.00 93.19 71 CYS A N 1
ATOM 500 C CA . CYS A 1 71 ? 6.734 -1.454 -15.050 1.00 93.19 71 CYS A CA 1
ATOM 501 C C . CYS A 1 71 ? 5.621 -0.561 -14.497 1.00 93.19 71 CYS A C 1
ATOM 503 O O . CYS A 1 71 ? 5.535 -0.322 -13.292 1.00 93.19 71 CYS A O 1
ATOM 505 N N . ASN A 1 72 ? 4.733 -0.115 -15.377 1.00 93.44 72 ASN A N 1
ATOM 506 C CA . ASN A 1 72 ? 3.479 0.518 -15.010 1.00 93.44 72 ASN A CA 1
ATOM 507 C C . ASN A 1 72 ? 2.488 -0.574 -14.609 1.00 93.44 72 ASN A C 1
ATOM 509 O O . ASN A 1 72 ? 2.020 -1.347 -15.448 1.00 93.44 72 ASN A O 1
ATOM 513 N N . CYS A 1 73 ? 2.193 -0.654 -13.316 1.00 95.19 73 CYS A N 1
ATOM 514 C CA . CYS A 1 73 ? 1.344 -1.704 -12.775 1.00 95.19 73 CYS A CA 1
ATOM 515 C C . CYS A 1 73 ? -0.134 -1.307 -12.816 1.00 95.19 73 CYS A C 1
ATOM 517 O O . CYS A 1 73 ? -0.490 -0.262 -12.264 1.00 95.19 73 CYS A O 1
ATOM 519 N N . PRO A 1 74 ? -1.018 -2.131 -13.408 1.00 96.44 74 PRO A N 1
ATOM 520 C CA . PRO A 1 74 ? -2.447 -1.946 -13.234 1.00 96.44 74 PRO A CA 1
ATOM 521 C C . PRO A 1 74 ? -2.832 -2.233 -11.781 1.00 96.44 74 PRO A C 1
ATOM 523 O O . PRO A 1 74 ? -2.244 -3.084 -11.113 1.00 96.44 74 PRO A O 1
ATOM 526 N N . PHE A 1 75 ? -3.857 -1.545 -11.286 1.00 96.56 75 PHE A N 1
ATOM 527 C CA . PHE A 1 75 ? -4.437 -1.858 -9.983 1.00 96.56 75 PHE A CA 1
ATOM 528 C C . PHE A 1 75 ? -4.973 -3.311 -9.969 1.00 96.56 75 PHE A C 1
ATOM 530 O O . PHE A 1 75 ? -5.604 -3.711 -10.948 1.00 96.56 75 PHE A O 1
ATOM 537 N N . PRO A 1 76 ? -4.778 -4.100 -8.889 1.00 97.06 76 PRO A N 1
ATOM 538 C CA . PRO A 1 76 ? -4.210 -3.740 -7.584 1.00 97.06 76 PRO A 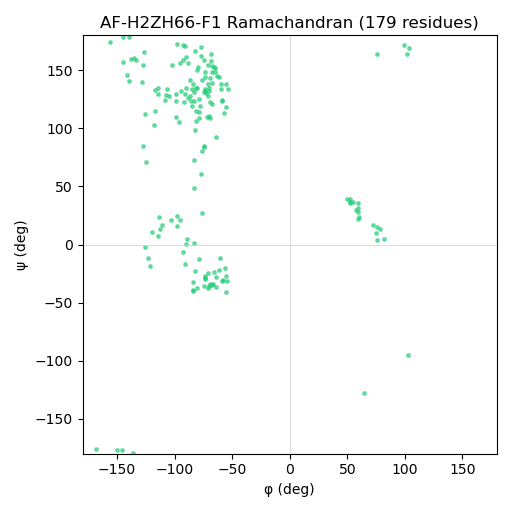CA 1
ATOM 539 C C . PRO A 1 76 ? -2.720 -4.080 -7.408 1.00 97.06 76 PRO A C 1
ATOM 541 O O . PRO A 1 76 ? -2.274 -4.297 -6.277 1.00 97.06 76 PRO A O 1
ATOM 544 N N . TYR A 1 77 ? -1.953 -4.175 -8.490 1.00 97.62 77 TYR A N 1
ATOM 545 C CA . TYR A 1 77 ? -0.575 -4.656 -8.461 1.00 97.62 77 TYR A CA 1
ATOM 546 C C . TYR A 1 77 ? 0.454 -3.550 -8.194 1.00 97.62 77 TYR A C 1
ATOM 548 O O . TYR A 1 77 ? 0.215 -2.363 -8.409 1.00 97.62 77 TYR A O 1
ATOM 556 N N . THR A 1 78 ? 1.616 -3.942 -7.684 1.00 96.19 78 THR A N 1
ATOM 557 C CA . THR A 1 78 ? 2.729 -3.065 -7.316 1.00 96.19 78 THR A CA 1
ATOM 558 C C . THR A 1 78 ? 4.054 -3.837 -7.338 1.00 96.19 78 THR A C 1
ATOM 560 O O . THR A 1 78 ? 4.082 -5.055 -7.510 1.00 96.19 78 THR A O 1
ATOM 563 N N . GLY A 1 79 ? 5.163 -3.126 -7.133 1.00 93.38 79 GLY A N 1
ATOM 564 C CA . GLY A 1 79 ? 6.519 -3.674 -7.205 1.00 93.38 79 GLY A CA 1
ATOM 565 C C . GLY A 1 79 ? 7.197 -3.376 -8.541 1.00 93.38 79 GLY A C 1
ATOM 566 O O . GLY A 1 79 ? 6.571 -2.852 -9.457 1.00 93.38 79 GLY A O 1
ATOM 567 N N . ALA A 1 80 ? 8.490 -3.689 -8.635 1.00 91.56 80 ALA A N 1
ATOM 568 C CA . ALA A 1 80 ? 9.299 -3.387 -9.818 1.00 91.56 80 ALA A CA 1
ATOM 569 C C . ALA A 1 80 ? 8.824 -4.132 -11.078 1.00 91.56 80 ALA A C 1
ATOM 571 O O . ALA A 1 80 ? 8.999 -3.633 -12.184 1.00 91.56 80 ALA A O 1
ATOM 572 N N . ASP A 1 81 ? 8.206 -5.299 -10.898 1.00 93.44 81 ASP A N 1
ATOM 573 C CA . ASP A 1 81 ? 7.689 -6.167 -11.954 1.00 93.44 81 ASP A CA 1
ATOM 574 C C . ASP A 1 81 ? 6.171 -6.390 -11.851 1.00 93.44 81 ASP A C 1
ATOM 576 O O . ASP A 1 81 ? 5.637 -7.256 -12.534 1.00 93.44 81 ASP A O 1
ATOM 580 N N . CYS A 1 82 ? 5.460 -5.643 -11.001 1.00 96.31 82 CYS A N 1
ATOM 581 C CA . CYS A 1 82 ? 4.020 -5.809 -10.765 1.00 96.31 82 CYS A CA 1
ATOM 582 C C . CYS A 1 82 ? 3.595 -7.195 -10.242 1.00 96.31 82 CYS A C 1
ATOM 584 O O . CYS A 1 82 ? 2.436 -7.581 -10.402 1.00 96.31 82 CYS A O 1
ATOM 586 N N . SER A 1 83 ? 4.500 -7.965 -9.629 1.00 96.62 83 SER A N 1
ATOM 587 C CA . SER A 1 83 ? 4.187 -9.303 -9.102 1.00 96.62 83 SER A CA 1
ATOM 588 C C . SER A 1 83 ? 3.346 -9.287 -7.823 1.00 96.62 83 SER A C 1
ATOM 590 O O . SER A 1 83 ? 2.568 -10.214 -7.597 1.00 96.62 83 SER A O 1
ATOM 592 N N . MET A 1 84 ? 3.469 -8.243 -7.002 1.00 96.94 84 MET A N 1
ATOM 593 C CA . MET A 1 84 ? 2.791 -8.139 -5.710 1.00 96.94 84 MET A CA 1
ATOM 594 C C . MET A 1 84 ? 1.491 -7.353 -5.814 1.00 96.94 84 MET A C 1
ATOM 596 O O . MET A 1 84 ? 1.356 -6.475 -6.660 1.00 96.94 84 MET A O 1
ATOM 600 N N . THR A 1 85 ? 0.555 -7.581 -4.897 1.00 97.50 85 THR A N 1
ATOM 601 C CA . THR A 1 85 ? -0.602 -6.694 -4.721 1.00 97.50 85 THR A CA 1
ATOM 602 C C . THR A 1 85 ? -0.342 -5.617 -3.668 1.00 97.50 85 THR A C 1
ATOM 604 O O . THR A 1 85 ? 0.485 -5.772 -2.766 1.00 97.50 85 THR A O 1
ATOM 607 N N . LEU A 1 86 ? -1.101 -4.523 -3.725 1.00 96.62 86 LEU A N 1
ATOM 608 C CA . LEU A 1 86 ? -1.080 -3.482 -2.695 1.00 96.62 86 LEU A CA 1
ATOM 609 C C . LEU A 1 86 ? -1.439 -4.030 -1.300 1.00 96.62 86 LEU A C 1
ATOM 611 O O . LEU A 1 86 ? -0.891 -3.550 -0.315 1.00 96.62 86 LEU A O 1
ATOM 615 N N . CYS A 1 87 ? -2.286 -5.062 -1.204 1.00 96.75 87 CYS A N 1
ATOM 616 C CA . CYS A 1 87 ? -2.579 -5.725 0.069 1.00 96.75 87 CYS A CA 1
ATOM 617 C C . CYS A 1 87 ? -1.392 -6.544 0.585 1.00 96.75 87 CYS A C 1
ATOM 619 O O . CYS A 1 87 ? -1.127 -6.529 1.778 1.00 96.75 87 CYS A O 1
ATOM 621 N N . GLN A 1 88 ? -0.628 -7.206 -0.286 1.00 95.62 88 GLN A N 1
ATOM 622 C CA . GLN A 1 88 ? 0.592 -7.901 0.144 1.00 95.62 88 GLN A CA 1
ATOM 623 C C . GLN A 1 88 ? 1.676 -6.926 0.618 1.00 95.62 88 GLN A C 1
ATOM 625 O O . GLN A 1 88 ? 2.442 -7.254 1.516 1.00 95.62 88 GLN A O 1
ATOM 630 N N . LYS A 1 89 ? 1.754 -5.732 0.014 1.00 95.25 89 LYS A N 1
ATOM 631 C CA . LYS A 1 89 ? 2.772 -4.730 0.359 1.00 95.25 89 LYS A CA 1
ATOM 632 C C . LYS A 1 89 ? 2.399 -3.863 1.568 1.00 95.25 89 LYS A C 1
ATOM 634 O O . LYS A 1 89 ? 3.273 -3.526 2.360 1.00 95.25 89 LYS A O 1
ATOM 639 N N . PHE A 1 90 ? 1.132 -3.467 1.683 1.00 93.12 90 PHE A N 1
ATOM 640 C CA . PHE A 1 90 ? 0.668 -2.479 2.667 1.00 93.12 90 PHE A CA 1
ATOM 641 C C . PHE A 1 90 ? -0.451 -2.992 3.586 1.00 93.12 90 PHE A C 1
ATOM 643 O O . PHE A 1 90 ? -0.766 -2.347 4.581 1.00 93.12 90 PHE A O 1
ATOM 650 N N . GLY A 1 91 ? -1.055 -4.141 3.283 1.00 91.06 91 GLY A N 1
ATOM 651 C CA . GLY A 1 91 ? -2.197 -4.715 3.999 1.00 91.06 91 GLY A CA 1
ATOM 652 C C . GLY A 1 91 ? -1.823 -5.515 5.242 1.00 91.06 91 GLY A C 1
ATOM 653 O O . GLY A 1 91 ? -2.303 -6.634 5.412 1.00 91.06 91 GLY A O 1
ATOM 654 N N . ASN A 1 92 ? -0.975 -4.954 6.105 1.00 94.94 92 ASN A N 1
ATOM 655 C CA . ASN A 1 92 ? -0.513 -5.585 7.347 1.00 94.94 92 ASN A CA 1
ATOM 656 C C . ASN A 1 92 ? -1.587 -5.519 8.447 1.00 94.94 92 ASN A C 1
ATOM 658 O O . ASN A 1 92 ? -1.397 -4.898 9.489 1.00 94.94 92 ASN A O 1
ATOM 662 N N . CYS A 1 93 ? -2.746 -6.117 8.185 1.00 97.06 93 CYS A N 1
ATOM 663 C CA . CYS A 1 93 ? -3.893 -6.095 9.082 1.00 97.06 93 CYS A CA 1
ATOM 664 C C . CYS A 1 93 ? -3.672 -7.008 10.298 1.00 97.06 93 CYS A C 1
ATOM 666 O O . CYS A 1 93 ? -3.271 -8.163 10.157 1.00 97.06 93 CYS A O 1
ATOM 668 N N . LEU A 1 94 ? -3.944 -6.495 11.497 1.00 95.94 94 LEU A N 1
ATOM 669 C CA . LEU A 1 94 ? -3.764 -7.193 12.769 1.00 95.94 94 LEU A CA 1
ATOM 670 C C . LEU A 1 94 ? -5.078 -7.805 13.272 1.00 95.94 94 LEU A C 1
ATOM 672 O O . LEU A 1 94 ? -6.153 -7.580 12.719 1.00 95.94 94 LEU A O 1
ATOM 676 N N . ASN A 1 95 ? -4.990 -8.593 14.348 1.00 94.75 95 ASN A N 1
ATOM 677 C CA . ASN A 1 95 ? -6.142 -9.153 15.067 1.00 94.75 95 ASN A CA 1
ATOM 678 C C . ASN A 1 95 ? -7.117 -9.954 14.176 1.00 94.75 95 ASN A C 1
ATOM 680 O O . ASN A 1 95 ? -8.330 -9.917 14.366 1.00 94.75 95 ASN A O 1
ATOM 684 N N . GLY A 1 96 ? -6.577 -10.687 13.195 1.00 93.56 96 GLY A N 1
ATOM 685 C CA . GLY A 1 96 ? -7.358 -11.533 12.284 1.00 93.56 96 GLY A CA 1
ATOM 686 C C . GLY A 1 96 ? -8.135 -10.765 11.210 1.00 93.56 96 GLY A C 1
ATOM 687 O O . GLY A 1 96 ? -8.959 -11.355 10.515 1.00 93.56 96 GLY A O 1
ATOM 688 N N . ALA A 1 97 ? -7.892 -9.460 11.065 1.00 96.94 97 ALA A N 1
ATOM 689 C CA . ALA A 1 97 ? -8.510 -8.652 10.026 1.00 96.94 97 ALA A CA 1
ATOM 690 C C . ALA A 1 97 ? -8.029 -9.045 8.619 1.00 96.94 97 ALA A C 1
ATOM 692 O O . ALA A 1 97 ? -6.920 -9.540 8.423 1.00 96.94 97 ALA A O 1
ATOM 693 N N . THR A 1 98 ? -8.876 -8.791 7.621 1.00 96.88 98 THR A N 1
ATOM 694 C CA . THR A 1 98 ? -8.583 -9.098 6.211 1.00 96.88 98 THR A CA 1
ATOM 695 C C . THR A 1 98 ? -8.285 -7.817 5.441 1.00 96.88 98 THR A C 1
ATOM 697 O O . THR A 1 98 ? -9.041 -6.850 5.546 1.00 96.88 98 THR A O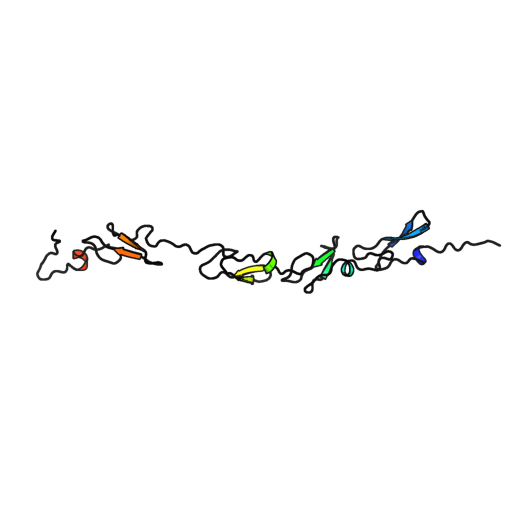 1
ATOM 700 N N . CYS A 1 99 ? -7.219 -7.807 4.635 1.00 97.69 99 CYS A N 1
ATOM 701 C CA . CYS A 1 99 ? -6.971 -6.698 3.714 1.00 97.69 99 CYS A CA 1
ATOM 702 C C . CYS A 1 99 ? -7.933 -6.753 2.525 1.00 97.69 99 CYS A C 1
ATOM 704 O O . CYS A 1 99 ? -8.094 -7.794 1.886 1.00 97.69 99 CYS A O 1
ATOM 706 N N . GLN A 1 100 ? -8.557 -5.620 2.224 1.00 96.50 100 GLN A N 1
ATOM 707 C CA . GLN A 1 100 ? -9.480 -5.421 1.112 1.00 96.50 100 GLN A CA 1
ATOM 708 C C . GLN A 1 100 ? -9.180 -4.088 0.417 1.00 96.50 100 GLN A C 1
ATOM 710 O O . GLN A 1 100 ? -8.267 -3.360 0.802 1.00 96.50 100 GLN A O 1
ATOM 715 N N . TYR A 1 101 ? -9.946 -3.759 -0.621 1.00 96.38 101 TYR A N 1
ATOM 716 C CA . TYR A 1 101 ? -9.773 -2.527 -1.384 1.00 96.38 101 TYR A CA 1
ATOM 717 C C . TYR A 1 101 ? -11.000 -1.633 -1.282 1.00 96.38 101 TYR A C 1
ATOM 719 O O . TYR A 1 101 ? -12.126 -2.087 -1.482 1.00 96.38 101 TYR A O 1
ATOM 727 N N . ARG A 1 102 ? -10.778 -0.344 -1.017 1.00 94.38 102 ARG A N 1
ATOM 728 C CA . ARG A 1 102 ? -11.807 0.696 -1.072 1.00 94.38 102 ARG A CA 1
ATOM 729 C C . ARG A 1 102 ? -11.400 1.695 -2.148 1.00 94.38 102 ARG A C 1
ATOM 731 O O . ARG A 1 102 ? -10.480 2.488 -1.959 1.00 94.38 102 ARG A O 1
ATOM 738 N N . GLY A 1 103 ? -12.038 1.606 -3.313 1.00 94.19 103 GLY A N 1
ATOM 739 C CA . GLY A 1 103 ? -11.529 2.261 -4.520 1.00 94.19 103 GLY A CA 1
ATOM 740 C C . GLY A 1 103 ? -10.181 1.656 -4.928 1.00 94.19 103 GLY A C 1
ATOM 741 O O . GLY A 1 103 ? -10.063 0.438 -5.019 1.00 94.19 103 GLY A O 1
ATOM 742 N N . GLN A 1 104 ? -9.163 2.496 -5.135 1.00 93.75 104 GLN A N 1
ATOM 743 C CA . GLN A 1 104 ? -7.801 2.056 -5.478 1.00 93.75 104 GLN A CA 1
ATOM 744 C C . GLN A 1 104 ? -6.837 2.000 -4.279 1.00 93.75 104 GLN A C 1
ATOM 746 O O . GLN A 1 104 ? -5.622 1.928 -4.459 1.00 93.75 104 GLN A O 1
ATOM 751 N N . GLN A 1 105 ? -7.357 2.031 -3.049 1.00 93.19 105 GLN A N 1
ATOM 752 C CA . GLN A 1 105 ? -6.542 2.000 -1.835 1.00 93.19 105 GLN A CA 1
ATOM 753 C C . GLN A 1 105 ? -6.786 0.713 -1.036 1.00 93.19 105 GLN A C 1
ATOM 755 O O . GLN A 1 105 ? -7.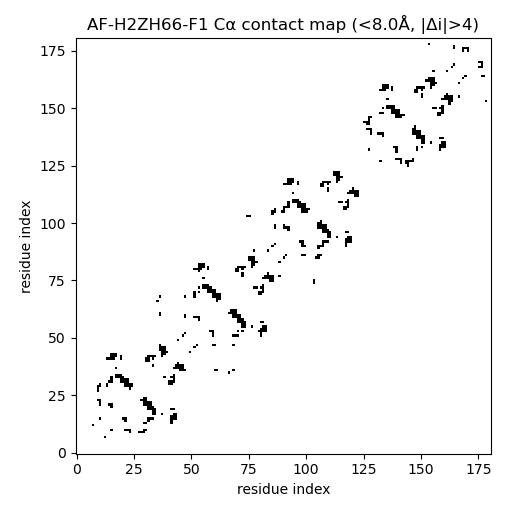946 0.321 -0.860 1.00 93.19 105 GLN A O 1
ATOM 760 N N . PRO A 1 106 ? -5.722 0.040 -0.555 1.00 96.00 106 PRO A N 1
ATOM 761 C CA . PRO A 1 106 ? -5.869 -1.069 0.376 1.00 96.00 106 PRO A CA 1
ATOM 762 C C . PRO A 1 106 ? -6.348 -0.548 1.739 1.00 96.00 106 PRO A C 1
ATOM 764 O O . PRO A 1 106 ? -5.925 0.517 2.186 1.00 96.00 106 PRO A O 1
ATOM 767 N N . TYR A 1 107 ? -7.208 -1.306 2.411 1.00 96.06 107 TYR A N 1
ATOM 768 C CA . TYR A 1 107 ? -7.644 -1.039 3.780 1.00 96.06 107 TYR A CA 1
ATOM 769 C C . TYR A 1 107 ? -7.868 -2.349 4.537 1.00 96.06 107 TYR A C 1
ATOM 771 O O . TYR A 1 107 ? -8.126 -3.394 3.936 1.00 96.06 107 TYR A O 1
ATOM 779 N N . CYS A 1 108 ? -7.801 -2.293 5.863 1.00 97.69 108 CYS A N 1
ATOM 780 C CA . CYS A 1 108 ? -8.075 -3.444 6.711 1.00 97.69 108 CYS A CA 1
ATOM 781 C C . CYS A 1 108 ? -9.545 -3.479 7.131 1.00 97.69 108 CYS A C 1
ATOM 783 O O . CYS A 1 108 ? -10.051 -2.540 7.746 1.00 97.69 108 CYS A O 1
ATOM 785 N N . ASN A 1 109 ? -10.236 -4.574 6.814 1.00 96.94 109 ASN A N 1
ATOM 786 C CA . ASN A 1 109 ? -11.577 -4.832 7.318 1.00 96.94 109 ASN A CA 1
ATOM 787 C C . ASN A 1 109 ? -11.482 -5.439 8.724 1.00 96.94 109 ASN A C 1
ATOM 789 O O . ASN A 1 109 ? -11.203 -6.633 8.875 1.00 96.94 109 ASN A O 1
ATOM 793 N N . CYS A 1 110 ? -11.655 -4.597 9.741 1.00 96.62 110 CYS A N 1
ATOM 794 C CA . CYS A 1 110 ? -11.504 -4.990 11.136 1.00 96.62 110 CYS A CA 1
ATOM 795 C C . CYS A 1 110 ? -12.667 -5.855 11.616 1.00 96.62 110 CYS A C 1
ATOM 797 O O . CYS A 1 110 ? -13.834 -5.513 11.433 1.00 96.62 110 CYS A O 1
ATOM 799 N N . LEU A 1 111 ? -12.339 -6.951 12.300 1.00 95.00 111 LEU A N 1
ATOM 800 C CA . LEU A 1 111 ? -13.326 -7.709 13.057 1.00 95.00 111 LEU A CA 1
ATOM 801 C C . LEU A 1 111 ? -13.754 -6.888 14.273 1.00 95.00 111 LEU A C 1
ATOM 803 O O . LEU A 1 111 ? -12.914 -6.385 15.016 1.00 95.00 111 LEU A O 1
ATOM 807 N N . THR A 1 112 ? -15.058 -6.767 14.508 1.00 89.94 112 THR A N 1
ATOM 808 C CA . THR A 1 112 ? -15.564 -6.175 15.750 1.00 89.94 112 THR A CA 1
ATOM 809 C C . THR A 1 112 ? -15.055 -6.998 16.940 1.00 89.94 112 THR A C 1
ATOM 811 O O . THR A 1 112 ? -15.140 -8.226 16.891 1.00 89.94 112 THR A O 1
ATOM 814 N N . PRO A 1 113 ? -14.540 -6.375 18.016 1.00 90.25 113 PRO A N 1
ATOM 815 C CA . PRO A 1 113 ? -14.577 -4.942 18.342 1.00 90.25 113 PRO A CA 1
ATOM 816 C C . PRO A 1 113 ? -13.261 -4.171 18.090 1.00 90.25 113 PRO A C 1
ATOM 818 O O . PRO A 1 113 ? -13.039 -3.124 18.697 1.00 90.25 113 PRO A O 1
ATOM 821 N N . TYR A 1 114 ? -12.370 -4.676 17.238 1.00 94.56 114 TYR A N 1
ATOM 822 C CA . TYR A 1 114 ? -11.110 -4.005 16.915 1.00 94.56 114 TYR A CA 1
ATOM 823 C C . TYR A 1 114 ? -11.324 -2.792 16.004 1.00 94.56 114 TYR A C 1
ATOM 825 O O . TYR A 1 114 ? -12.223 -2.772 15.162 1.00 94.56 114 TYR A O 1
ATOM 833 N N . THR A 1 115 ? -10.474 -1.778 16.159 1.00 93.75 115 THR A N 1
ATOM 834 C CA . THR A 1 115 ? -10.497 -0.546 15.349 1.00 93.75 115 THR A CA 1
ATOM 835 C C . THR A 1 115 ? -9.073 -0.102 14.990 1.00 93.75 115 THR A C 1
ATOM 837 O O . THR A 1 115 ? -8.103 -0.738 15.397 1.00 93.75 115 THR A O 1
ATOM 840 N N . GLY A 1 116 ? -8.924 0.986 14.229 1.00 94.19 116 GLY A N 1
ATOM 841 C CA . GLY A 1 116 ? -7.624 1.482 13.750 1.00 94.19 116 GLY A CA 1
ATOM 842 C C . GLY A 1 116 ? -7.364 1.154 12.280 1.00 94.19 116 GLY A C 1
ATOM 843 O O . GLY A 1 116 ? -8.107 0.393 11.662 1.00 94.19 116 GLY A O 1
ATOM 844 N N . THR A 1 117 ? -6.321 1.753 11.708 1.00 94.56 117 THR A N 1
ATOM 845 C CA . THR A 1 117 ? -5.998 1.620 10.273 1.00 94.56 117 THR A CA 1
ATOM 846 C C . THR A 1 117 ? -5.563 0.200 9.922 1.00 94.56 117 THR A C 1
ATOM 848 O O . THR A 1 117 ? -5.890 -0.305 8.847 1.00 94.56 117 THR A O 1
ATOM 851 N N . PHE A 1 118 ? -4.865 -0.453 10.848 1.00 96.19 118 PHE A N 1
ATOM 852 C CA . PHE A 1 118 ? -4.405 -1.834 10.745 1.00 96.19 118 PHE A CA 1
ATOM 853 C C . PHE A 1 118 ? -5.141 -2.742 11.733 1.00 96.19 118 PHE A C 1
ATOM 855 O O . PHE A 1 118 ? -4.695 -3.856 11.994 1.00 96.19 118 PHE A O 1
ATOM 862 N N . CYS A 1 119 ? -6.278 -2.292 12.271 1.00 96.44 119 CYS A N 1
ATOM 863 C CA . CYS A 1 119 ? -7.058 -2.999 13.286 1.00 96.44 119 CYS A CA 1
ATOM 864 C C . CYS A 1 119 ? -6.274 -3.283 14.575 1.00 96.44 119 CYS A C 1
ATOM 866 O O . CYS A 1 119 ? -6.535 -4.270 15.256 1.00 96.44 119 CYS A O 1
ATOM 868 N N . GLU A 1 120 ? -5.294 -2.442 14.896 1.00 95.56 120 GLU A N 1
ATOM 869 C CA . GLU A 1 120 ? -4.379 -2.558 16.028 1.00 95.56 120 GLU A CA 1
ATOM 870 C C . GLU A 1 120 ? -5.034 -2.225 17.374 1.00 95.56 120 GLU A C 1
ATOM 872 O O . GLU A 1 120 ? -4.630 -2.759 18.414 1.00 95.56 120 GLU A O 1
ATOM 877 N N . ASN A 1 121 ? -6.066 -1.379 17.360 1.00 93.06 121 ASN A N 1
ATOM 878 C CA . ASN A 1 121 ? -6.710 -0.913 18.576 1.00 93.06 121 ASN A CA 1
ATOM 879 C C . ASN A 1 121 ? -7.639 -1.997 19.104 1.00 93.06 121 ASN A C 1
ATOM 881 O O . ASN A 1 121 ? -8.613 -2.398 18.458 1.00 93.06 121 ASN A O 1
ATOM 885 N N . ARG A 1 122 ? -7.335 -2.452 20.316 1.00 86.88 122 ARG A N 1
ATOM 886 C CA . ARG A 1 122 ? -8.192 -3.360 21.073 1.00 86.88 122 ARG A CA 1
ATOM 887 C C . ARG A 1 122 ? -9.440 -2.617 21.561 1.00 86.88 122 ARG A C 1
ATOM 889 O O . ARG A 1 122 ? -9.376 -1.402 21.760 1.00 86.88 122 ARG A O 1
ATOM 896 N N . PRO A 1 123 ? -10.556 -3.325 21.793 1.00 82.88 123 PRO A N 1
ATOM 897 C CA . PRO A 1 123 ? -11.695 -2.740 22.488 1.00 82.88 123 PRO A CA 1
ATOM 898 C C . PRO A 1 123 ? -11.246 -2.148 23.820 1.00 82.88 123 PRO A C 1
ATOM 900 O O . PRO A 1 123 ? -10.523 -2.792 24.585 1.00 82.88 123 PRO A O 1
ATOM 903 N N . VAL A 1 124 ? -11.704 -0.932 24.109 1.00 75.50 124 VAL A N 1
ATOM 904 C CA . VAL A 1 124 ? -11.547 -0.362 25.442 1.00 75.50 124 VAL A CA 1
ATOM 905 C C . VAL A 1 124 ? -12.459 -1.153 26.369 1.00 75.50 124 VAL A C 1
ATOM 907 O O . VAL A 1 124 ? -13.683 -1.051 26.295 1.00 75.50 124 VAL A O 1
ATOM 910 N N . LEU A 1 125 ? -11.855 -1.962 27.234 1.00 72.88 125 LEU A N 1
ATOM 911 C CA . LEU A 1 125 ? -12.546 -2.545 28.374 1.00 72.88 125 LEU A CA 1
ATOM 912 C C . LEU A 1 125 ? -12.727 -1.421 29.397 1.00 72.88 125 LEU A C 1
ATOM 914 O O . LEU A 1 125 ? -11.885 -1.219 30.268 1.00 72.88 125 LEU A O 1
ATOM 918 N N . VAL A 1 126 ? -13.780 -0.622 29.221 1.00 80.94 126 VAL A N 1
ATOM 919 C CA . VAL A 1 126 ? -14.184 0.352 30.236 1.00 80.94 126 VAL A CA 1
ATOM 920 C C . VAL A 1 126 ? -14.673 -0.454 31.423 1.00 80.94 126 VAL A C 1
ATOM 922 O O . VAL A 1 126 ? -15.594 -1.250 31.270 1.00 80.94 126 VAL A O 1
ATOM 925 N N . ASP A 1 127 ? -14.051 -0.271 32.584 1.00 86.88 127 ASP A N 1
ATOM 926 C CA . ASP A 1 127 ? -14.586 -0.827 33.817 1.00 86.88 127 ASP A CA 1
ATOM 927 C C . ASP A 1 127 ? -15.871 -0.059 34.175 1.00 86.88 127 ASP A C 1
ATOM 929 O O . ASP A 1 127 ? -15.780 1.117 34.535 1.00 86.88 127 ASP A O 1
ATOM 933 N N . PRO A 1 128 ? -17.067 -0.670 34.092 1.00 91.44 128 PRO A N 1
ATOM 934 C CA . PRO A 1 128 ? -18.319 -0.027 34.478 1.00 91.44 128 PRO A CA 1
ATOM 935 C C . PRO A 1 128 ? -18.363 0.389 35.958 1.00 91.44 128 PRO A C 1
ATOM 937 O O . PRO A 1 128 ? -19.250 1.148 36.338 1.00 91.44 128 PRO A O 1
ATOM 940 N N . CYS A 1 129 ? -17.415 -0.066 36.787 1.00 94.50 129 CYS A N 1
ATOM 941 C CA . CYS A 1 129 ? -17.236 0.392 38.162 1.00 94.50 129 CYS A CA 1
ATOM 942 C C . CYS A 1 129 ? -16.295 1.599 38.319 1.00 94.50 129 CYS A C 1
ATOM 944 O O . CYS A 1 129 ? -16.023 1.995 39.455 1.00 94.50 129 CYS A O 1
ATOM 946 N N . SER A 1 130 ? -15.796 2.193 37.229 1.00 92.38 130 SER A N 1
ATOM 947 C CA . SER A 1 130 ? -14.853 3.314 37.281 1.00 92.38 130 SER A CA 1
ATOM 948 C C . SER A 1 130 ? -15.341 4.535 36.481 1.00 92.38 130 SER A C 1
ATOM 950 O O . SER A 1 130 ? -15.376 4.484 35.249 1.00 92.38 130 SER A O 1
ATOM 952 N N . PRO A 1 131 ? -15.676 5.659 37.152 1.00 91.81 131 PRO A N 1
ATOM 953 C CA . PRO A 1 131 ? -15.757 5.826 38.610 1.00 91.81 131 PRO A CA 1
ATOM 954 C C . PRO A 1 131 ? -16.924 5.031 39.220 1.00 91.81 131 PRO A C 1
ATOM 956 O O . PRO A 1 131 ? -17.885 4.729 38.519 1.00 91.81 131 PRO A O 1
ATOM 959 N N . ASN A 1 132 ? -16.855 4.720 40.525 1.00 94.25 132 A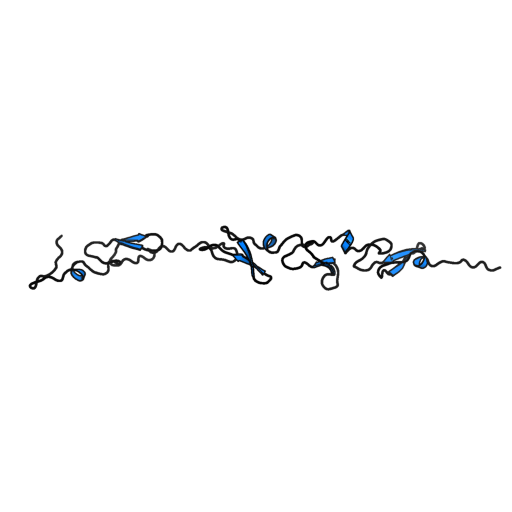SN A N 1
ATOM 960 C CA . ASN A 1 132 ? -17.869 3.896 41.200 1.00 94.25 132 ASN A CA 1
ATOM 961 C C . ASN A 1 132 ? -19.274 4.521 41.038 1.00 94.25 132 ASN A C 1
ATOM 963 O O . ASN A 1 132 ? -19.519 5.597 41.593 1.00 94.25 132 ASN A O 1
ATOM 967 N N . PRO A 1 133 ? -20.197 3.865 40.308 1.00 95.19 133 PRO A N 1
ATOM 968 C CA . PRO A 1 133 ? -21.534 4.393 40.052 1.00 95.19 133 PRO A CA 1
ATOM 969 C C . PRO A 1 133 ? -22.494 4.211 41.240 1.00 95.19 133 PRO A C 1
ATOM 971 O O . PRO A 1 133 ? -23.578 4.796 41.253 1.00 95.19 133 PRO A O 1
ATOM 974 N N . CYS A 1 134 ? -22.130 3.396 42.234 1.00 97.31 134 CYS A N 1
ATOM 975 C CA . CYS A 1 134 ? -22.954 3.098 43.398 1.00 97.31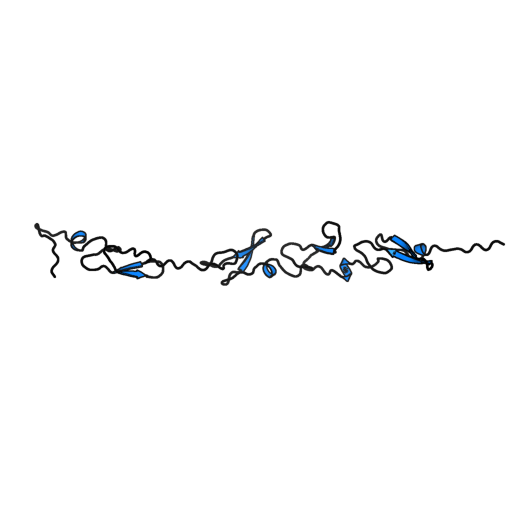 134 CYS A CA 1
ATOM 976 C C . CYS A 1 134 ? -22.900 4.239 44.419 1.00 97.31 134 CYS A C 1
ATOM 978 O O . CYS A 1 134 ? -21.831 4.629 44.896 1.00 97.31 134 CYS A O 1
ATOM 980 N N . ARG A 1 135 ? -24.068 4.765 44.798 1.00 96.50 135 ARG A N 1
ATOM 981 C CA . ARG A 1 135 ? -24.184 5.833 45.799 1.00 96.50 135 ARG A CA 1
ATOM 982 C C . ARG A 1 135 ? -24.016 5.287 47.217 1.00 96.50 135 ARG A C 1
ATOM 984 O O . ARG A 1 135 ? -23.995 4.080 47.443 1.00 96.50 135 ARG A O 1
ATOM 991 N N . ASN A 1 136 ? -23.902 6.202 48.183 1.00 95.81 136 ASN A N 1
ATOM 992 C CA . ASN A 1 136 ? -23.887 5.898 49.620 1.00 95.81 136 ASN A CA 1
ATOM 993 C C . ASN A 1 136 ? -22.849 4.829 50.015 1.00 95.81 136 ASN A C 1
ATOM 995 O O . ASN A 1 136 ? -23.111 3.957 50.841 1.00 95.81 136 ASN A O 1
ATOM 999 N N . SER A 1 137 ? -21.668 4.885 49.387 1.00 94.12 137 SER A N 1
ATOM 1000 C CA . SER A 1 137 ? -20.573 3.931 49.608 1.00 94.12 137 SER A CA 1
ATOM 1001 C C . SER A 1 137 ? -20.954 2.467 49.332 1.00 94.12 137 SER A C 1
ATOM 1003 O O . SER A 1 137 ? -20.401 1.556 49.955 1.00 94.12 137 SER A O 1
ATOM 1005 N N . GLY A 1 138 ? -21.891 2.237 48.403 1.00 95.75 138 GLY A N 1
ATOM 1006 C CA . GLY A 1 138 ? -22.186 0.913 47.863 1.00 95.75 138 GLY A CA 1
ATOM 1007 C C . GLY A 1 138 ? -20.971 0.311 47.153 1.00 95.75 138 GLY A C 1
ATOM 1008 O O . GLY A 1 138 ? -20.181 1.021 46.519 1.00 95.75 138 GLY A O 1
ATOM 1009 N N . ASN A 1 139 ? -20.808 -1.005 47.276 1.00 96.88 139 ASN A N 1
ATOM 1010 C CA . ASN A 1 139 ? -19.724 -1.718 46.614 1.00 96.88 139 ASN A CA 1
ATOM 1011 C C . ASN A 1 139 ? -20.134 -2.036 45.171 1.00 96.88 139 ASN A C 1
ATOM 1013 O O . ASN A 1 139 ? -21.172 -2.658 44.948 1.00 96.88 139 ASN A O 1
ATOM 1017 N N . CYS A 1 140 ? -19.342 -1.602 44.193 1.00 97.06 140 CYS A N 1
ATOM 1018 C CA . CYS A 1 140 ? -19.615 -1.906 42.794 1.00 97.06 140 CYS A CA 1
ATOM 1019 C C . CYS A 1 140 ? -19.035 -3.265 42.414 1.00 97.06 140 CYS A C 1
ATOM 1021 O O . CYS A 1 140 ? -17.880 -3.566 42.711 1.00 97.06 140 CYS A O 1
ATOM 1023 N N . ILE A 1 141 ? -19.838 -4.074 41.729 1.00 96.00 141 ILE A N 1
ATOM 1024 C CA . ILE A 1 141 ? -19.451 -5.373 41.191 1.00 96.00 141 ILE A CA 1
ATOM 1025 C C . ILE A 1 141 ? -19.564 -5.294 39.670 1.00 96.00 141 ILE A C 1
ATOM 1027 O O . ILE A 1 141 ? -20.660 -5.137 39.130 1.00 96.00 141 ILE A O 1
ATOM 1031 N N . ASN A 1 142 ? -18.431 -5.405 38.981 1.00 93.94 142 ASN A N 1
ATOM 1032 C CA . ASN A 1 142 ? -18.365 -5.438 37.523 1.00 93.94 142 ASN A CA 1
ATOM 1033 C C . ASN A 1 142 ? -18.927 -6.778 37.003 1.00 93.94 142 ASN A C 1
ATOM 1035 O O . ASN A 1 142 ? -18.520 -7.847 37.459 1.00 93.94 142 ASN A O 1
ATOM 1039 N N . THR A 1 143 ? -19.871 -6.723 36.060 1.00 91.56 143 THR A N 1
ATOM 1040 C CA . THR A 1 143 ? -20.533 -7.889 35.443 1.00 91.56 143 THR A CA 1
ATOM 1041 C C . THR A 1 143 ? -20.195 -8.049 33.953 1.00 91.56 143 THR A C 1
ATOM 1043 O O . THR A 1 143 ? -20.942 -8.671 33.199 1.00 91.56 143 THR A O 1
ATOM 1046 N N . GLY A 1 144 ? -19.058 -7.504 33.510 1.00 85.69 144 GLY A N 1
ATOM 1047 C CA . GLY A 1 144 ? -18.570 -7.530 32.132 1.00 85.69 144 GLY A CA 1
ATOM 1048 C C . GLY A 1 144 ? -18.793 -6.189 31.436 1.00 85.69 144 GLY A C 1
ATOM 1049 O O . GLY A 1 144 ? -17.977 -5.282 31.552 1.00 85.69 144 GLY A O 1
ATOM 1050 N N . THR A 1 145 ? -19.900 -6.059 30.702 1.00 83.50 145 THR A N 1
ATOM 1051 C CA . THR A 1 145 ? -20.291 -4.807 30.019 1.00 83.50 145 THR A CA 1
ATOM 1052 C C . THR A 1 145 ? -21.170 -3.892 30.880 1.00 83.50 145 THR A C 1
ATOM 1054 O O . THR A 1 145 ? -21.583 -2.829 30.422 1.00 83.50 145 THR A O 1
ATOM 1057 N N . SER A 1 146 ? -21.482 -4.295 32.117 1.00 89.50 146 SER A N 1
ATOM 1058 C CA . SER A 1 146 ? -22.349 -3.572 33.053 1.00 89.50 146 SER A CA 1
ATOM 1059 C C . SER A 1 146 ? -21.879 -3.752 34.505 1.00 89.50 146 SER A C 1
ATOM 1061 O O . SER A 1 146 ? -20.845 -4.369 34.759 1.00 89.50 146 SER A O 1
ATOM 1063 N N . TYR A 1 147 ? -22.621 -3.204 35.466 1.00 94.19 147 TYR A N 1
ATOM 1064 C CA . TYR A 1 147 ? -22.313 -3.289 36.892 1.00 94.19 147 TYR A CA 1
ATOM 1065 C C . TYR A 1 147 ? -23.553 -3.618 37.727 1.00 94.19 147 TYR A C 1
ATOM 1067 O O . TYR A 1 147 ? -24.693 -3.407 37.312 1.00 94.19 147 TYR A O 1
ATOM 1075 N N . ARG A 1 148 ? -23.322 -4.100 38.948 1.00 96.44 148 ARG A N 1
ATOM 1076 C CA . ARG A 1 148 ? -24.331 -4.213 40.005 1.00 96.44 148 ARG A CA 1
ATOM 1077 C C . ARG A 1 148 ? -23.800 -3.559 41.273 1.00 96.44 148 ARG A C 1
ATOM 1079 O O . ARG A 1 148 ? -22.646 -3.766 41.633 1.00 96.44 148 ARG A O 1
ATOM 1086 N N . CYS A 1 149 ? -24.661 -2.837 41.979 1.00 97.69 149 CYS A N 1
ATOM 1087 C CA . CYS A 1 149 ? -24.336 -2.318 43.298 1.00 97.69 149 CYS A CA 1
ATOM 1088 C C . CYS A 1 149 ? -24.743 -3.295 44.400 1.00 97.69 149 CYS A C 1
ATOM 1090 O O . CYS A 1 149 ? -25.876 -3.776 44.439 1.00 97.69 149 CYS A O 1
ATOM 1092 N N . ASP A 1 150 ? -23.806 -3.579 45.296 1.00 97.25 150 ASP A N 1
ATOM 1093 C CA . ASP A 1 150 ? -24.060 -4.232 46.571 1.00 97.25 150 ASP A CA 1
ATOM 1094 C C . ASP A 1 150 ? -24.204 -3.156 47.653 1.00 97.25 150 ASP A C 1
ATOM 1096 O O . ASP A 1 150 ? -23.246 -2.466 48.026 1.00 97.25 150 ASP A O 1
ATOM 1100 N N . CYS A 1 151 ? -25.447 -2.935 48.074 1.00 96.62 151 CYS A N 1
ATOM 1101 C CA . CYS A 1 151 ? -25.800 -1.819 48.936 1.00 96.62 151 CYS A CA 1
ATOM 1102 C C . CYS A 1 151 ? -25.524 -2.141 50.399 1.00 96.62 151 CYS A C 1
ATOM 1104 O O . CYS A 1 151 ? -25.974 -3.154 50.932 1.00 96.62 151 CYS A O 1
ATOM 1106 N N . ARG A 1 152 ? -24.838 -1.222 51.083 1.00 94.94 152 ARG A N 1
ATOM 1107 C CA . ARG A 1 152 ? -24.725 -1.274 52.540 1.00 94.94 152 ARG A CA 1
ATOM 1108 C C . ARG A 1 152 ? -26.068 -0.927 53.166 1.00 94.94 152 ARG A C 1
ATOM 1110 O O . ARG A 1 152 ? -26.727 0.019 52.738 1.00 94.94 152 ARG A O 1
ATOM 1117 N N . PHE A 1 153 ? -26.453 -1.655 54.208 1.00 91.94 153 PHE A N 1
ATOM 1118 C CA . PHE A 1 153 ? -27.637 -1.318 54.993 1.00 91.94 153 PHE A CA 1
ATOM 1119 C C . PHE A 1 153 ? -27.541 0.131 55.521 1.00 91.94 153 PHE A C 1
ATOM 1121 O O . PHE A 1 153 ? -26.460 0.526 55.965 1.00 91.94 153 PHE A O 1
ATOM 1128 N N . PRO A 1 154 ? -28.627 0.933 55.498 1.00 92.94 154 PRO A N 1
ATOM 1129 C CA . PRO A 1 154 ? -30.006 0.592 55.124 1.00 92.94 154 PRO A CA 1
ATOM 1130 C C . PRO A 1 154 ? -30.372 0.893 53.656 1.00 92.94 154 PRO A C 1
ATOM 1132 O O . PRO A 1 154 ? -31.555 1.063 53.351 1.00 92.94 154 PRO A O 1
ATOM 1135 N N . HIS A 1 155 ? -29.400 1.018 52.750 1.00 95.94 155 HIS A N 1
ATOM 1136 C CA . HIS A 1 155 ? -29.629 1.396 51.353 1.00 95.94 155 HIS A CA 1
ATOM 1137 C C . HIS A 1 155 ? -30.124 0.230 50.478 1.00 95.94 155 HIS A C 1
ATOM 1139 O O . HIS A 1 155 ? -29.859 -0.938 50.744 1.00 95.94 155 HIS A O 1
ATOM 1145 N N . THR A 1 156 ? -30.862 0.568 49.426 1.00 92.56 156 THR A N 1
ATOM 1146 C CA . THR A 1 156 ? -31.530 -0.309 48.451 1.00 92.56 156 THR A CA 1
ATOM 1147 C C . THR A 1 156 ? -31.588 0.421 47.098 1.00 92.56 156 THR A C 1
ATOM 1149 O O . THR A 1 156 ? -31.094 1.540 47.010 1.00 92.56 156 THR A O 1
ATOM 1152 N N . THR A 1 157 ? -32.216 -0.185 46.082 1.00 92.94 157 THR A N 1
ATOM 1153 C CA . THR A 1 157 ? -32.220 0.175 44.643 1.00 92.94 157 THR A CA 1
ATOM 1154 C C . THR A 1 157 ? -30.937 -0.191 43.902 1.00 92.94 157 THR A C 1
ATOM 1156 O O . THR A 1 157 ? -29.909 -0.485 44.503 1.00 92.94 157 THR A O 1
ATOM 1159 N N . SER A 1 158 ? -31.003 -0.208 42.566 1.00 93.81 158 SER A N 1
ATOM 1160 C CA . SER A 1 158 ? -29.897 -0.623 41.691 1.00 93.81 158 SER A CA 1
ATOM 1161 C C . SER A 1 158 ? -28.634 0.234 41.825 1.00 93.81 158 SER A C 1
ATOM 1163 O O . SER A 1 158 ? -27.556 -0.236 41.483 1.00 93.81 158 SER A O 1
ATOM 1165 N N . ASP A 1 159 ? -28.761 1.469 42.314 1.00 95.56 159 ASP A N 1
ATOM 1166 C CA . ASP A 1 159 ? -27.677 2.434 42.527 1.00 95.56 159 ASP A CA 1
ATOM 1167 C C . ASP A 1 159 ? -27.441 2.774 44.011 1.00 95.56 159 ASP A C 1
ATOM 1169 O O . ASP A 1 159 ? -26.663 3.676 44.318 1.00 95.56 159 ASP A O 1
ATOM 1173 N N . CYS A 1 160 ? -28.113 2.078 44.935 1.00 96.75 160 CYS A N 1
ATOM 1174 C CA . CYS A 1 160 ? -28.076 2.334 46.378 1.00 96.75 160 CYS A CA 1
ATOM 1175 C C . CYS A 1 160 ? -28.553 3.734 46.805 1.00 96.75 160 CYS A C 1
ATOM 1177 O O . CYS A 1 160 ? -28.151 4.223 47.863 1.00 96.75 160 CYS A O 1
ATOM 1179 N N . SER A 1 161 ? -29.384 4.413 46.005 1.00 96.62 161 SER A N 1
ATOM 1180 C CA . SER A 1 161 ? -29.817 5.791 46.285 1.00 96.62 161 SER A CA 1
ATOM 1181 C C . SER A 1 161 ? -30.839 5.905 47.413 1.00 96.62 161 SER A C 1
ATOM 1183 O O . SER A 1 161 ? -30.791 6.879 48.169 1.00 96.62 161 SER A O 1
ATOM 1185 N N . ARG A 1 162 ? -31.753 4.938 47.551 1.00 94.94 162 ARG A N 1
ATOM 1186 C CA . ARG A 1 162 ? -32.842 4.994 48.543 1.00 94.94 162 ARG A CA 1
ATOM 1187 C C . ARG A 1 162 ? -32.540 4.108 49.737 1.00 94.94 162 ARG A C 1
ATOM 1189 O O . ARG A 1 162 ? -31.825 3.126 49.624 1.00 94.94 162 ARG A O 1
ATOM 1196 N N . THR A 1 163 ? -33.114 4.432 50.886 1.00 94.12 163 THR A N 1
ATOM 1197 C CA . THR A 1 163 ? -33.121 3.532 52.045 1.00 94.12 163 THR A CA 1
ATOM 1198 C C . THR A 1 163 ? -34.349 2.623 52.051 1.00 94.12 163 THR A C 1
ATOM 1200 O O . THR A 1 163 ? -35.353 2.922 51.399 1.00 94.12 163 THR A O 1
ATOM 1203 N N . LEU A 1 164 ? -34.300 1.521 52.803 1.00 90.94 164 LEU A N 1
ATOM 1204 C CA . LEU A 1 164 ? -35.421 0.586 52.937 1.00 90.94 164 LEU A CA 1
ATOM 1205 C C . LEU A 1 164 ? -36.703 1.293 53.404 1.00 90.94 164 LEU A C 1
ATOM 1207 O O . LEU A 1 164 ? -37.761 1.048 52.831 1.00 90.94 164 LEU A O 1
ATOM 1211 N N . CYS A 1 165 ? -36.622 2.236 54.350 1.00 91.56 165 CYS A N 1
ATOM 1212 C CA . CYS A 1 165 ? -37.792 3.019 54.762 1.00 91.56 165 CYS A CA 1
ATOM 1213 C C . CYS A 1 165 ? -38.279 3.985 53.677 1.00 91.56 165 CYS A C 1
ATOM 1215 O O . CYS A 1 165 ? -39.477 4.195 53.535 1.00 91.56 165 CYS A O 1
ATOM 1217 N N . GLN A 1 166 ? -37.386 4.557 52.869 1.00 91.00 166 GLN A N 1
ATOM 1218 C CA . GLN A 1 166 ? -37.821 5.406 51.759 1.00 91.00 166 GLN A CA 1
ATOM 1219 C C . GLN A 1 166 ? -38.498 4.600 50.653 1.00 91.00 166 GLN A C 1
ATOM 1221 O O . GLN A 1 166 ? -39.395 5.128 50.003 1.00 91.00 166 GLN A O 1
ATOM 1226 N N . GLN A 1 167 ? -38.052 3.370 50.385 1.00 89.44 167 GLN A N 1
ATOM 1227 C CA . GLN A 1 167 ? -38.610 2.535 49.319 1.00 89.44 167 GLN A CA 1
ATOM 1228 C C . GLN A 1 167 ? -39.868 1.775 49.763 1.00 89.44 167 GLN A C 1
ATOM 1230 O O . GLN A 1 167 ? -40.810 1.667 48.982 1.00 89.44 167 GLN A O 1
ATOM 1235 N N . PHE A 1 168 ? -39.887 1.269 50.997 1.00 88.62 168 PHE A N 1
ATOM 1236 C CA . PHE A 1 168 ? -40.910 0.345 51.498 1.00 88.62 168 PHE A CA 1
ATOM 1237 C C . PHE A 1 168 ? -41.601 0.813 52.787 1.00 88.62 168 PHE A C 1
ATOM 1239 O O . PHE A 1 168 ? -42.511 0.142 53.263 1.00 88.62 168 PHE A O 1
ATOM 1246 N N . GLY A 1 169 ? -41.214 1.951 53.366 1.00 85.06 169 GLY A N 1
ATOM 1247 C CA . GLY A 1 169 ? -41.712 2.436 54.662 1.00 85.06 169 GLY A CA 1
ATOM 1248 C C . GLY A 1 169 ? -43.113 3.048 54.639 1.00 85.06 169 GLY A C 1
ATOM 1249 O O . GLY A 1 169 ? -43.416 3.888 55.482 1.00 85.06 169 GLY A O 1
ATOM 1250 N N . ASN A 1 170 ? -43.970 2.634 53.705 1.00 85.62 170 ASN A N 1
ATOM 1251 C CA . ASN A 1 170 ? -45.387 2.990 53.700 1.00 85.62 170 ASN A CA 1
ATOM 1252 C C . ASN A 1 170 ? -46.111 2.160 54.767 1.00 85.62 170 ASN A C 1
ATOM 1254 O O . ASN A 1 170 ? -46.702 1.118 54.480 1.00 85.62 170 ASN A O 1
ATOM 1258 N N . CYS A 1 171 ? -46.013 2.594 56.020 1.00 83.38 171 CYS A N 1
ATOM 1259 C CA . CYS A 1 171 ? -46.642 1.924 57.149 1.00 83.38 171 CYS A CA 1
ATOM 1260 C C . CYS A 1 171 ? -48.129 2.308 57.254 1.00 83.38 171 CYS A C 1
ATOM 1262 O O . CYS A 1 171 ? -48.492 3.480 57.174 1.00 83.38 171 CYS A O 1
ATOM 1264 N N . LEU A 1 172 ? -48.998 1.318 57.467 1.00 85.31 172 LEU A N 1
ATOM 1265 C CA . LEU A 1 172 ? -50.423 1.545 57.726 1.00 85.31 172 LEU A CA 1
ATOM 1266 C C . LEU A 1 172 ? -50.644 2.079 59.154 1.00 85.31 172 LEU A C 1
ATOM 1268 O O . LEU A 1 172 ? -49.810 1.878 60.037 1.00 85.31 172 LEU A O 1
ATOM 1272 N N . ASN A 1 173 ? -51.790 2.730 59.386 1.00 84.31 173 ASN A N 1
ATOM 1273 C CA . ASN A 1 173 ? -52.254 3.178 60.710 1.00 84.31 173 ASN A CA 1
ATOM 1274 C C . ASN A 1 173 ? -51.307 4.147 61.446 1.00 84.31 173 ASN A C 1
ATOM 1276 O O . ASN A 1 173 ? -51.174 4.082 62.665 1.00 84.31 173 ASN A O 1
ATOM 1280 N N . GLY A 1 174 ? -50.636 5.041 60.713 1.00 81.06 174 GLY A N 1
ATOM 1281 C CA . GLY A 1 174 ? -49.744 6.045 61.308 1.00 81.06 174 GLY A CA 1
ATOM 1282 C C . GLY A 1 174 ? -48.433 5.476 61.859 1.00 81.06 174 GLY A C 1
ATOM 1283 O O . GLY A 1 174 ? -47.770 6.140 62.651 1.00 81.06 174 GLY A O 1
ATOM 1284 N N . GLY A 1 175 ? -48.059 4.253 61.466 1.00 85.50 175 GLY A N 1
ATOM 1285 C CA . GLY A 1 175 ? -46.775 3.666 61.840 1.00 85.50 175 GLY A CA 1
ATOM 1286 C C . GLY A 1 175 ? -45.583 4.431 61.252 1.00 85.50 175 GLY A C 1
ATOM 1287 O O . GLY A 1 175 ? -45.673 5.022 60.178 1.00 85.50 175 GLY A O 1
ATOM 1288 N N . THR A 1 176 ? -44.443 4.368 61.940 1.00 88.25 176 THR A N 1
ATOM 1289 C CA . THR A 1 176 ? -43.180 4.970 61.490 1.00 88.25 176 THR A CA 1
ATOM 1290 C C . THR A 1 176 ? -42.164 3.873 61.205 1.00 88.25 176 THR A C 1
ATOM 1292 O O . THR A 1 176 ? -41.920 3.014 62.052 1.00 88.25 176 THR A O 1
ATOM 1295 N N . CYS A 1 177 ? -41.538 3.911 60.029 1.00 89.50 177 CYS A N 1
ATOM 1296 C CA . CYS A 1 177 ? -40.462 2.985 59.691 1.00 89.50 177 CYS A CA 1
ATOM 1297 C C . CYS A 1 177 ? -39.180 3.331 60.465 1.00 89.50 177 CYS A C 1
ATOM 1299 O O . CYS A 1 177 ? -38.753 4.487 60.483 1.00 89.50 177 CYS A O 1
ATOM 1301 N N . GLN A 1 178 ? -38.570 2.332 61.107 1.00 89.00 178 GLN A N 1
ATOM 1302 C CA . GLN A 1 178 ? -37.373 2.490 61.936 1.00 89.00 178 GLN A CA 1
ATOM 1303 C C . GLN A 1 178 ? -36.412 1.311 61.746 1.00 89.00 178 GLN A C 1
ATOM 1305 O O . GLN A 1 178 ? -36.841 0.172 61.564 1.00 89.00 178 GLN A O 1
ATOM 1310 N N . TYR A 1 179 ? -35.109 1.586 61.822 1.00 87.38 179 TYR A N 1
ATOM 1311 C CA . TYR A 1 179 ? -34.054 0.571 61.803 1.00 87.38 179 TYR A CA 1
ATOM 1312 C C . TYR A 1 179 ? -33.742 0.125 63.237 1.00 87.38 179 TYR A C 1
ATOM 1314 O O . TYR A 1 179 ? -33.606 0.971 64.120 1.00 87.38 179 TYR A O 1
ATOM 1322 N N . ARG A 1 180 ? -33.627 -1.185 63.482 1.00 83.44 180 ARG A N 1
ATOM 1323 C CA . ARG A 1 180 ? -33.156 -1.738 64.763 1.00 83.44 180 ARG A CA 1
ATOM 1324 C C . ARG A 1 180 ? -31.724 -2.239 64.582 1.00 83.44 180 ARG A C 1
ATOM 1326 O O . ARG A 1 180 ? -31.469 -2.951 63.614 1.00 83.44 180 ARG A O 1
ATOM 1333 N N . GLY A 1 181 ? -30.828 -1.792 65.461 1.00 67.75 181 GLY A N 1
ATOM 1334 C CA . GLY A 1 181 ? -29.429 -2.226 65.525 1.00 67.75 181 GLY A CA 1
ATOM 1335 C C . GLY A 1 181 ? -29.258 -3.504 66.325 1.00 67.75 181 GLY A C 1
ATOM 1336 O O . GLY A 1 181 ? -30.133 -3.772 67.180 1.00 67.75 181 GLY A O 1
#

Sequence (181 aa):
MKCEVETTDPCSQFPCLNGGSCGVIALGSAVCTCTALYDGSHCEYSKCRSHYSCKNGGSCGLTNGHLPLTCNCPFPYTGADCSMTLCQKFGNCLNGATCQYRGQQPYCNCLTPYTGTFCENRPVLVDPCSPNPCRNSGNCINTGTSYRCDCRFPHTTSDCSRTLCQQFGNCLNGGTCQYRG

Nearest PDB structures (foldseek):
  5uk5-assembly1_A  TM=3.867E-01  e=8.792E-13  Rattus norvegicus
  5fm9-assembly1_A-2  TM=2.785E-01  e=2.508E-14  Homo sapiens
  5fma-assembly1_A  TM=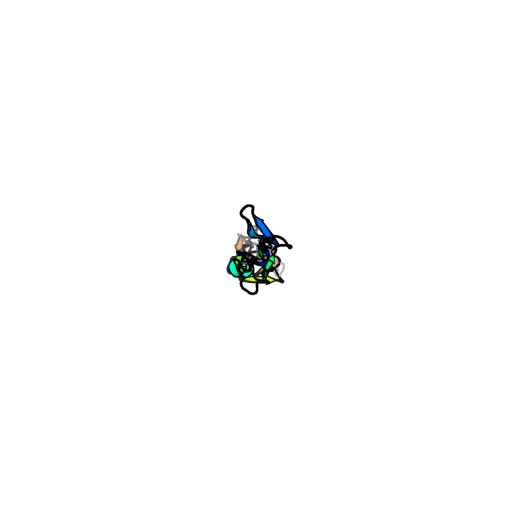2.869E-01  e=4.372E-13  Homo sapiens
  7alj-assembly1_A  TM=4.270E-01  e=3.911E-10  Drosophila melanogaster
  5mwb-assembly1_A  TM=3.704E-01  e=1.014E-09  Homo sapiens

Secondary structure (DSSP, 8-state):
---------HHHHSPPPTTPEEEE-TTS-EEEE--TTEESTTS-EEHHHHT----TT-EEEEETTEEEEEEEPPTTEESTTS-EEHHHHH----TT-EEEEETTEEEEEPPTT-BSTTS-BPP----TTSS---STTPEEEE-SSSEEEEPPTTEESTTS-EEHHHHH---STT-------

Solvent-accessible surface area (backbone atoms only — not comparable to full-atom values): 10651 Å² total; per-residue (Å²): 135,85,84,78,78,82,78,73,58,44,47,79,80,50,62,36,33,82,80,19,47,63,47,71,47,99,87,67,47,52,46,46,48,49,39,97,58,32,35,64,80,33,17,74,42,46,44,45,77,77,75,41,76,38,29,85,81,21,46,61,43,53,51,92,82,34,84,63,75,42,33,50,44,45,87,65,33,31,64,79,35,14,78,42,38,44,40,79,76,68,34,74,33,31,84,86,22,47,54,46,70,62,84,97,39,64,42,38,52,48,49,86,70,33,37,65,79,35,18,73,39,68,62,82,83,66,56,54,42,67,72,65,71,26,33,85,81,19,48,61,42,70,70,70,95,39,64,45,40,50,47,48,84,63,32,32,68,77,40,17,79,42,36,52,51,77,76,65,36,81,48,71,94,83,48,79,66,79,89,84,133